Protein AF-A0A218UYL2-F1 (afdb_monomer)

Mean predicted aligned error: 10.49 Å

Sequence (338 aa):
MTAGESFPVLLGKFTVCLRCKGQTIYQQVLSMERPSSLQGWNWGYCGHYAFYHALYPRAWLVYELPGQQVVLTCRQVSPVIPHDYKDSSLPVAVFIWEVENGRDEDVEVSIMFSLQNGMGTKEDGSGGHWNEPFTFQKDGERVAGVLLHHCPAVNPFTLAISAREKAVSKLPIASPCCGSPKAVHTTCRLIFTISDAPKHYEEREKKIEAWQNPILENSQLPSWYKSALFNELYFMTDGGTIWVEVPPDCCAEDLQGPAGAGLSHLLPVLREYGRFAYLEGQEYRMYNTYDVHFYASFALIMLWPKLQISLQYDIEEIAEQFADSQWDMGHRPSLQAE

Secondary structure (DSSP, 8-state):
------------EEEEEEEETTEEEEEEES-S---SS-TTS-----GGGEEEEEETTEEEEEEEEGGGTEEEEEEEE----TT-HHHHT----EEEEEEEE-SSS--EEEEEEEEESS-SSGGGGG---EEEEEEEEETTEEEEEEEEEE--SSS-EEEEEEEEPPTT-----BPPPS--SS-PEEEEES-EESSS-TTTHHHHHHHHHHHHHHHHS-TTS-HHHHHHHHHGGGHHHHTT-EEEPPPTTS-HHHHS-TT--SGGGTHHHHHHH-EEE-BS-SSS--BS-HHHHHHHHHHHHHH-HHHHHHHHHHHHHHHHHHHHHS------------

Solvent-accessible surface area (backbone atoms only — not comparable to full-atom values): 19861 Å² total; per-residue (Å²): 137,78,80,73,84,73,72,88,45,71,70,63,46,45,31,44,37,35,25,45,95,89,39,80,78,47,66,39,32,76,34,62,65,68,69,94,61,71,78,90,54,50,57,50,36,64,60,93,42,49,47,79,48,74,49,46,59,35,36,37,42,38,40,57,35,78,96,70,37,34,39,39,38,40,39,37,41,41,53,64,39,72,77,37,71,70,58,41,67,50,92,38,48,37,43,47,76,48,77,46,74,73,51,99,61,78,69,51,77,46,47,32,46,34,43,56,48,59,85,66,51,83,68,39,59,75,39,74,53,50,75,46,79,49,74,50,75,63,94,92,43,40,35,41,34,37,37,33,39,37,50,58,99,67,86,60,48,71,50,46,48,27,15,60,59,48,102,89,57,84,79,69,77,50,75,71,77,90,84,64,74,52,72,58,63,40,45,44,48,47,48,43,30,34,55,100,47,86,83,49,52,68,59,47,47,51,52,42,48,63,70,46,42,74,62,71,71,35,81,88,57,55,70,70,56,56,44,48,68,34,41,64,53,49,47,76,62,69,28,68,50,47,76,44,79,50,63,90,78,60,45,71,71,80,72,35,49,102,73,75,62,93,51,76,81,50,48,63,53,29,58,74,68,13,48,48,42,34,33,70,39,90,88,49,84,40,67,59,44,58,83,62,41,64,74,55,40,60,59,33,55,74,33,34,44,68,49,39,51,28,38,51,48,58,52,50,49,51,50,50,56,52,57,72,65,68,67,81,74,63,87,76,77,82,81,80,75,133

Organism: NCBI:txid40157

pLDDT: mean 78.98, std 20.82, range [22.25, 98.0]

InterPro domains:
  IPR006775 Glycosyl-hydrolase family 116, catalytic region [PF04685] (274-319)
  IPR024462 Glycosyl-hydrolase family 116, N-terminal [PF12215] (9-167)
  IPR052566 Non-lysosomal glucosylceramidase [PTHR12654] (7-169)

Nearest PDB structures (foldseek):
  7w2t-assembly2_B  TM=8.019E-01  e=1.195E-18  Thermoanaerobacterium xylanolyticum LX-11
  8r06-assembly1_A  TM=7.898E-01  e=4.074E-18  Thermoanaerobacterium xylanolyticum LX-11
  5ost-assembly1_A  TM=8.011E-01  e=4.307E-18  Thermoanaerobacterium xylanolyticum LX-11
  7w2v-assembly1_A  TM=7.638E-01  e=4.074E-18  Thermoanaerobacterium xylanolyticum LX-11
  5npf-assembly1_A  TM=7.817E-01  e=2.168E-17  Thermoanaerobacterium xylanolyticum

Structure (mmCIF, N/CA/C/O backbone):
data_AF-A0A218UYL2-F1
#
_entry.id   AF-A0A218UYL2-F1
#
loop_
_atom_site.group_PDB
_atom_site.id
_atom_site.type_symbol
_atom_site.label_atom_id
_atom_site.label_alt_id
_atom_site.label_comp_id
_atom_site.label_asym_id
_atom_site.label_entity_id
_atom_site.label_seq_id
_atom_site.pdbx_PDB_ins_code
_atom_site.Cartn_x
_atom_site.Cartn_y
_atom_site.Cartn_z
_atom_site.occupancy
_atom_site.B_iso_or_equiv
_atom_site.auth_seq_id
_atom_site.auth_comp_id
_atom_site.auth_asym_id
_atom_site.auth_atom_id
_atom_site.pdbx_PDB_model_num
ATOM 1 N N . MET A 1 1 ? 11.344 -25.370 5.736 1.00 31.53 1 MET A N 1
ATOM 2 C CA . MET A 1 1 ? 10.979 -23.982 5.393 1.00 31.53 1 MET A CA 1
ATOM 3 C C . MET A 1 1 ? 11.019 -23.163 6.667 1.00 31.53 1 MET A C 1
ATOM 5 O O . MET A 1 1 ? 10.026 -23.053 7.370 1.00 31.53 1 MET A O 1
ATOM 9 N N . THR A 1 2 ? 12.205 -22.704 7.043 1.00 22.25 2 THR A N 1
ATOM 10 C CA . THR A 1 2 ? 12.370 -21.702 8.096 1.00 22.25 2 THR A CA 1
ATOM 11 C C . THR A 1 2 ? 12.057 -20.356 7.469 1.00 22.25 2 THR A C 1
ATOM 13 O O . THR A 1 2 ? 12.684 -20.002 6.475 1.00 22.25 2 THR A O 1
ATOM 16 N N . ALA A 1 3 ? 11.053 -19.669 8.012 1.00 26.69 3 ALA A N 1
ATOM 17 C CA . ALA A 1 3 ? 10.725 -18.295 7.673 1.00 26.69 3 ALA A CA 1
ATOM 18 C C . ALA A 1 3 ? 12.017 -17.466 7.634 1.00 26.69 3 ALA A C 1
ATOM 20 O O . ALA A 1 3 ? 12.722 -17.384 8.643 1.00 26.69 3 ALA A O 1
ATOM 21 N N . GLY A 1 4 ? 12.349 -16.919 6.461 1.00 30.27 4 GLY A N 1
ATOM 22 C CA . GLY A 1 4 ? 13.337 -15.851 6.360 1.00 30.27 4 GLY A CA 1
ATOM 23 C C . GLY A 1 4 ? 12.919 -14.752 7.326 1.00 30.27 4 GLY A C 1
ATOM 24 O O . GLY A 1 4 ? 11.726 -14.499 7.459 1.00 30.27 4 GLY A O 1
ATOM 25 N N . GLU A 1 5 ? 13.882 -14.212 8.068 1.00 34.31 5 GLU A N 1
ATOM 26 C CA . GLU A 1 5 ? 13.698 -13.317 9.210 1.00 34.31 5 GLU A CA 1
ATOM 27 C C . GLU A 1 5 ? 12.674 -12.202 8.937 1.00 34.31 5 GLU A C 1
ATOM 29 O O . GLU A 1 5 ? 13.009 -11.085 8.550 1.00 34.31 5 GLU A O 1
ATOM 34 N N . SER A 1 6 ? 11.397 -12.490 9.183 1.00 36.59 6 SER A N 1
ATOM 35 C CA . SER A 1 6 ? 10.361 -11.487 9.321 1.00 36.59 6 SER A CA 1
ATOM 36 C C . SER A 1 6 ? 10.598 -10.870 10.687 1.00 36.59 6 SER A C 1
ATOM 38 O O . SER A 1 6 ? 10.084 -11.365 11.692 1.00 36.59 6 SER A O 1
ATOM 40 N N . PHE A 1 7 ? 11.449 -9.848 10.765 1.00 36.03 7 PHE A N 1
ATOM 41 C CA . PHE A 1 7 ? 11.499 -9.038 11.971 1.00 36.03 7 PHE A CA 1
ATOM 42 C C . PHE A 1 7 ? 10.078 -8.500 12.185 1.00 36.03 7 PHE A C 1
ATOM 44 O O . PHE A 1 7 ? 9.589 -7.763 11.324 1.00 36.03 7 PHE A O 1
ATOM 51 N N . PRO A 1 8 ? 9.382 -8.847 13.287 1.00 38.06 8 PRO A N 1
ATOM 52 C CA . PRO A 1 8 ? 8.097 -8.254 13.609 1.00 38.06 8 PRO A CA 1
ATOM 53 C C . PRO A 1 8 ? 8.395 -6.865 14.169 1.00 38.06 8 PRO A C 1
ATOM 55 O O . PRO A 1 8 ? 8.246 -6.585 15.358 1.00 38.06 8 PRO A O 1
ATOM 58 N N . VAL A 1 9 ? 8.934 -5.995 13.323 1.00 43.25 9 VAL A N 1
ATOM 59 C CA . VAL A 1 9 ? 9.049 -4.587 13.642 1.00 43.25 9 VAL A CA 1
ATOM 60 C C . VAL A 1 9 ? 7.634 -4.043 13.621 1.00 43.25 9 VAL A C 1
ATOM 62 O O . VAL A 1 9 ? 6.846 -4.354 12.729 1.00 43.25 9 VAL A O 1
ATOM 65 N N . LEU A 1 10 ? 7.308 -3.235 14.625 1.00 50.12 10 LEU A N 1
ATOM 66 C CA . LEU A 1 10 ? 6.078 -2.460 14.761 1.00 50.12 10 LEU A CA 1
ATOM 67 C C . LEU A 1 10 ? 5.923 -1.416 13.636 1.00 50.12 10 LEU A C 1
ATOM 69 O O . LEU A 1 10 ? 5.779 -0.220 13.880 1.00 50.12 10 LEU A O 1
ATOM 73 N N . LEU A 1 11 ? 5.934 -1.861 12.384 1.00 60.25 11 LEU A N 1
ATOM 74 C CA . LEU A 1 11 ? 5.536 -1.078 11.233 1.00 60.25 11 LEU A CA 1
ATOM 75 C C . LEU A 1 11 ? 4.023 -0.866 11.357 1.00 60.25 11 LEU A C 1
ATOM 77 O O . LEU A 1 11 ? 3.279 -1.832 11.543 1.00 60.25 11 LEU A O 1
ATOM 81 N N . GLY A 1 12 ? 3.622 0.408 11.379 1.00 74.25 12 GLY A N 1
ATOM 82 C CA . GLY A 1 12 ? 2.261 0.959 11.364 1.00 74.25 12 GLY A CA 1
ATOM 83 C C . GLY A 1 12 ? 1.148 0.143 12.034 1.00 74.25 12 GLY A C 1
ATOM 84 O O . GLY A 1 12 ? 0.740 -0.896 11.523 1.00 74.25 12 GLY A O 1
ATOM 85 N N . LYS A 1 13 ? 0.553 0.640 13.122 1.00 87.62 13 LYS A N 1
ATOM 86 C CA . LYS A 1 13 ? -0.628 0.014 13.746 1.00 87.62 13 LYS A CA 1
ATOM 87 C C . LYS A 1 13 ? -1.790 0.987 13.855 1.00 87.62 13 LYS A C 1
ATOM 89 O O . LYS A 1 13 ? -1.607 2.146 14.223 1.00 87.62 13 LYS A O 1
ATOM 94 N N . PHE A 1 14 ? -2.990 0.484 13.579 1.00 92.44 14 PHE A N 1
ATOM 95 C CA . PHE A 1 14 ? -4.234 1.205 13.810 1.00 92.44 14 PHE A CA 1
ATOM 96 C C . PHE A 1 14 ? -4.833 0.837 15.164 1.00 92.44 14 PHE A C 1
ATOM 98 O O . PHE A 1 14 ? -4.833 -0.324 15.562 1.00 92.44 14 PHE A O 1
ATOM 105 N N . THR A 1 15 ? -5.358 1.826 15.876 1.00 93.56 15 THR A N 1
ATOM 106 C CA . THR A 1 15 ? -6.086 1.655 17.137 1.00 93.56 15 THR A CA 1
ATOM 107 C C . THR A 1 15 ? -7.412 2.387 17.035 1.00 93.56 15 THR A C 1
ATOM 109 O O . THR A 1 15 ? -7.444 3.555 16.648 1.00 93.56 15 THR A O 1
ATOM 112 N N . VAL A 1 16 ? -8.502 1.719 17.403 1.00 94.12 16 VAL A N 1
ATOM 113 C CA . VAL A 1 16 ? -9.831 2.328 17.477 1.00 94.12 16 VAL A CA 1
ATOM 114 C C . VAL A 1 16 ? -10.196 2.636 18.925 1.00 94.12 16 VAL A C 1
ATOM 116 O O . VAL A 1 16 ? -9.844 1.893 19.842 1.00 94.12 16 VAL A O 1
ATOM 119 N N . CYS A 1 17 ? -10.909 3.737 19.134 1.00 94.06 17 CYS A N 1
ATOM 120 C CA . CYS A 1 17 ? -11.565 4.088 20.384 1.00 94.06 17 CYS A CA 1
ATOM 121 C C . CYS A 1 17 ? -13.001 4.517 20.078 1.00 94.06 17 CYS A C 1
ATOM 123 O O . CYS A 1 17 ? -13.219 5.396 19.243 1.00 94.06 17 CYS A O 1
ATOM 125 N N . LEU A 1 18 ? -13.961 3.882 20.746 1.00 89.38 18 LEU A N 1
ATOM 126 C CA . LEU A 1 18 ? -15.385 4.169 20.642 1.00 89.38 18 LEU A CA 1
ATOM 127 C C . LEU A 1 18 ? -15.855 4.828 21.932 1.00 89.38 18 LEU A C 1
ATOM 129 O O . LEU A 1 18 ? -15.552 4.360 23.037 1.00 89.38 18 LEU A O 1
ATOM 133 N N . ARG A 1 19 ? -16.619 5.907 21.791 1.00 88.31 19 ARG A N 1
ATOM 134 C CA . ARG A 1 19 ? -17.163 6.675 22.905 1.00 88.31 19 ARG A CA 1
ATOM 135 C C . ARG A 1 19 ? -18.661 6.885 22.721 1.00 88.31 19 ARG A C 1
ATOM 137 O O . ARG A 1 19 ? -19.112 7.241 21.642 1.00 88.31 19 ARG A O 1
ATOM 144 N N . CYS A 1 20 ? -19.427 6.720 23.792 1.00 85.31 20 CYS A N 1
ATOM 145 C CA . CYS A 1 20 ? -20.850 7.059 23.836 1.00 85.31 20 CYS A CA 1
ATOM 146 C C . CYS A 1 20 ? -21.064 8.070 24.957 1.00 85.31 20 CYS A C 1
ATOM 148 O O . CYS A 1 20 ? -20.572 7.871 26.068 1.00 85.31 20 CYS A O 1
ATOM 150 N N . LYS A 1 21 ? -21.775 9.170 24.674 1.00 86.50 21 LYS A N 1
ATOM 151 C CA . LYS A 1 21 ? -22.084 10.225 25.664 1.00 86.50 21 LYS A CA 1
ATOM 152 C C . LYS A 1 21 ? -20.833 10.712 26.428 1.00 86.50 21 LYS A C 1
ATOM 154 O O . LYS A 1 21 ? -20.869 10.954 27.630 1.00 86.50 21 LYS A O 1
ATOM 159 N N . GLY A 1 22 ? -19.698 10.817 25.728 1.00 82.88 22 GLY A N 1
ATOM 160 C CA . GLY A 1 22 ? -18.420 11.270 26.290 1.00 82.88 22 GLY A CA 1
ATOM 161 C C . GLY A 1 22 ? -17.648 10.236 27.124 1.00 82.88 22 GLY A C 1
ATOM 162 O O . GLY A 1 22 ? -16.583 10.566 27.652 1.00 82.88 22 GLY A O 1
ATOM 163 N N . GLN A 1 23 ? -18.124 8.994 27.228 1.00 90.94 23 GLN A N 1
ATOM 164 C CA . GLN A 1 23 ? -17.436 7.906 27.925 1.00 90.94 23 GLN A CA 1
ATOM 165 C C . GLN A 1 23 ? -16.869 6.898 26.931 1.00 90.94 23 GLN A C 1
ATOM 167 O O . GLN A 1 23 ? -17.553 6.497 25.994 1.00 90.94 23 GLN A O 1
ATOM 172 N N . THR A 1 24 ? -15.621 6.480 27.139 1.00 93.19 24 THR A N 1
ATOM 173 C CA . THR A 1 24 ? -15.003 5.415 26.340 1.00 93.19 24 THR A CA 1
ATOM 174 C C . THR A 1 24 ? -15.651 4.083 26.685 1.00 93.19 24 THR A C 1
ATOM 176 O O . THR A 1 24 ? -15.594 3.650 27.832 1.00 93.19 24 THR A O 1
ATOM 179 N N . ILE A 1 25 ? -16.245 3.441 25.684 1.00 93.38 25 ILE A N 1
ATOM 180 C CA . ILE A 1 25 ? -16.915 2.142 25.823 1.00 93.38 25 ILE A CA 1
ATOM 181 C C . ILE A 1 25 ? -16.079 0.992 25.258 1.00 93.38 25 ILE A C 1
ATOM 183 O O . ILE A 1 25 ? -16.298 -0.160 25.616 1.00 93.38 25 ILE A O 1
ATOM 187 N N . TYR A 1 26 ? -15.132 1.294 24.367 1.00 94.94 26 TYR A N 1
ATOM 188 C CA . TYR A 1 26 ? -14.266 0.302 23.743 1.00 94.94 26 TYR A CA 1
ATOM 189 C C . TYR A 1 26 ? -12.986 0.958 23.226 1.00 94.94 26 TYR A C 1
ATOM 191 O O . TYR A 1 26 ? -13.024 2.060 22.682 1.00 94.94 26 TYR A O 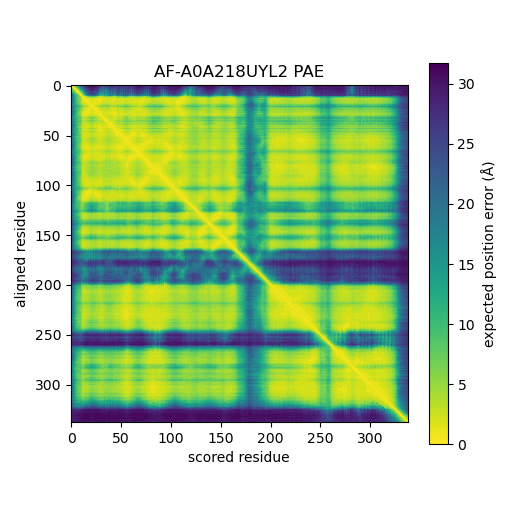1
ATOM 199 N N . GLN A 1 27 ? -11.852 0.280 23.377 1.00 95.12 27 GLN A N 1
ATOM 200 C CA . GLN A 1 27 ? -10.576 0.689 22.799 1.00 95.12 27 GLN A CA 1
ATOM 201 C C . GLN A 1 27 ? -9.770 -0.555 22.456 1.00 95.12 27 GLN A C 1
ATOM 203 O O . GLN A 1 27 ? -9.629 -1.435 23.300 1.00 95.12 27 GLN A O 1
ATOM 208 N N . GLN A 1 28 ? -9.215 -0.621 21.250 1.00 95.38 28 GLN A N 1
ATOM 209 C CA . GLN A 1 28 ? -8.537 -1.821 20.774 1.00 95.38 28 GLN A CA 1
ATOM 210 C C . GLN A 1 28 ? -7.504 -1.485 19.709 1.00 95.38 28 GLN A C 1
ATOM 212 O O . GLN A 1 28 ? -7.780 -0.717 18.784 1.00 95.38 28 GLN A O 1
ATOM 217 N N . VAL A 1 29 ? -6.325 -2.092 19.816 1.00 95.12 29 VAL A N 1
ATOM 218 C CA . VAL A 1 29 ? -5.369 -2.124 18.712 1.00 95.12 29 VAL A CA 1
ATOM 219 C C . VAL A 1 29 ? -5.852 -3.161 17.710 1.00 95.12 29 VAL A C 1
ATOM 221 O O . VAL A 1 29 ? -6.080 -4.317 18.074 1.00 95.12 29 VAL A O 1
ATOM 224 N N . LEU A 1 30 ? -6.008 -2.746 16.455 1.00 94.50 30 LEU A N 1
ATOM 225 C CA . LEU A 1 30 ? -6.469 -3.572 15.340 1.00 94.50 30 LEU A CA 1
ATOM 226 C C . LEU A 1 30 ? -5.315 -4.458 14.846 1.00 94.50 30 LEU A C 1
ATOM 228 O O . LEU A 1 30 ? -4.774 -4.282 13.760 1.00 94.50 30 LEU A O 1
ATOM 232 N N . SER A 1 31 ? -4.874 -5.355 15.725 1.00 91.69 31 SER A N 1
ATOM 233 C CA . SER A 1 31 ? -3.768 -6.287 15.524 1.00 91.69 31 SER A CA 1
ATOM 234 C C . SER A 1 31 ? -4.073 -7.585 16.255 1.00 91.69 31 SER A C 1
ATOM 236 O O . SER A 1 31 ? -4.390 -7.567 17.448 1.00 91.69 31 SER A O 1
ATOM 238 N N . MET A 1 32 ? -3.936 -8.705 15.548 1.00 89.88 32 MET A N 1
ATOM 239 C CA . MET A 1 32 ? -4.048 -10.044 16.136 1.00 89.88 32 MET A CA 1
ATOM 240 C C . MET A 1 32 ? -2.842 -10.369 17.024 1.00 89.88 32 MET A C 1
ATOM 242 O O . MET A 1 32 ? -2.958 -11.094 18.008 1.00 89.88 32 MET A O 1
ATOM 246 N N . GLU A 1 33 ? -1.683 -9.801 16.697 1.00 86.75 33 GLU A N 1
ATOM 247 C CA . GLU A 1 33 ? -0.441 -10.036 17.420 1.00 86.75 33 GLU A CA 1
ATOM 248 C C . GLU A 1 33 ? -0.345 -9.182 18.683 1.00 86.75 33 GLU A C 1
ATOM 250 O O . GLU A 1 33 ? -0.777 -8.022 18.715 1.00 86.75 33 GLU A O 1
ATOM 255 N N . ARG A 1 34 ? 0.286 -9.761 19.711 1.00 88.44 34 ARG A N 1
ATOM 256 C CA . ARG A 1 34 ? 0.664 -9.078 20.945 1.00 88.44 34 ARG A CA 1
ATOM 257 C C . ARG A 1 34 ? 2.193 -9.032 21.059 1.00 88.44 34 ARG A C 1
ATOM 259 O O . ARG A 1 34 ? 2.795 -10.046 21.415 1.00 88.44 34 ARG A O 1
ATOM 266 N N . PRO A 1 35 ? 2.825 -7.880 20.789 1.00 85.31 35 PRO A N 1
ATOM 267 C CA . PRO A 1 35 ? 4.268 -7.734 20.921 1.00 85.31 35 PRO A CA 1
ATOM 268 C C . PRO A 1 35 ? 4.706 -7.760 22.393 1.00 85.31 35 PRO A C 1
ATOM 270 O O . PRO A 1 35 ? 3.892 -7.631 23.311 1.00 85.31 35 PRO A O 1
ATOM 273 N N . SER A 1 36 ? 6.014 -7.911 22.623 1.00 84.06 36 SER A N 1
ATOM 274 C CA . SER A 1 36 ? 6.638 -7.842 23.955 1.00 84.06 36 SER A CA 1
ATOM 275 C C . SER A 1 36 ? 6.810 -6.403 24.466 1.00 84.06 36 SER A C 1
ATOM 277 O O . SER A 1 36 ? 6.864 -6.176 25.675 1.00 84.06 36 SER A O 1
ATOM 279 N N . SER A 1 37 ? 6.811 -5.412 23.576 1.00 82.06 37 SER A N 1
ATOM 280 C CA . SER A 1 37 ? 6.777 -3.981 23.898 1.00 82.06 37 SER A CA 1
ATOM 281 C C . SER A 1 37 ? 5.336 -3.442 23.954 1.00 82.06 37 SER A C 1
ATOM 283 O O . SER A 1 37 ? 4.386 -4.140 23.613 1.00 82.06 37 SER A O 1
ATOM 285 N N . LEU A 1 38 ? 5.155 -2.200 24.430 1.00 85.56 38 LEU A N 1
ATOM 286 C CA . LEU A 1 38 ? 3.847 -1.520 24.498 1.00 85.56 38 LEU A CA 1
ATOM 287 C C . LEU A 1 38 ? 2.758 -2.303 25.269 1.00 85.56 38 LEU A C 1
ATOM 289 O O . LEU A 1 38 ? 1.590 -2.300 24.888 1.00 85.56 38 LEU A O 1
ATOM 293 N N . GLN A 1 39 ? 3.112 -2.940 26.393 1.00 88.81 39 GLN A N 1
ATOM 294 C CA . GLN A 1 39 ? 2.180 -3.765 27.191 1.00 88.81 39 GLN A CA 1
ATOM 295 C C . GLN A 1 39 ? 0.963 -3.012 27.754 1.00 88.81 39 GLN A C 1
ATOM 297 O O . GLN A 1 39 ? -0.006 -3.647 28.155 1.00 88.81 39 GLN A O 1
ATOM 302 N N . GLY A 1 40 ? 1.004 -1.676 27.797 1.00 90.12 40 GLY A N 1
ATOM 303 C CA . GLY A 1 40 ? -0.134 -0.850 28.215 1.00 90.12 40 GLY A CA 1
ATOM 304 C C . GLY A 1 40 ? -1.219 -0.685 27.147 1.00 90.12 40 GLY A C 1
ATOM 305 O O . GLY A 1 40 ? -2.256 -0.092 27.428 1.00 90.12 40 GLY A O 1
ATOM 306 N N . TRP A 1 41 ? -0.984 -1.153 25.920 1.00 92.31 41 TRP A N 1
ATOM 307 C CA . TRP A 1 41 ? -1.960 -1.081 24.836 1.00 92.31 41 TRP A CA 1
ATOM 308 C C . TRP A 1 41 ? -2.847 -2.328 24.846 1.00 92.31 41 TRP A C 1
ATOM 310 O O . TRP A 1 41 ? -2.409 -3.419 25.217 1.00 92.31 41 TRP A O 1
ATOM 320 N N . ASN A 1 42 ? -4.102 -2.171 24.422 1.00 94.38 42 ASN A N 1
ATOM 321 C CA . ASN A 1 42 ? -5.036 -3.288 24.343 1.00 94.38 42 ASN A CA 1
ATOM 322 C C . ASN A 1 42 ? -4.839 -4.072 23.032 1.00 94.38 42 ASN A C 1
ATOM 324 O O . ASN A 1 42 ? -5.399 -3.705 22.000 1.00 94.38 42 ASN A O 1
ATOM 328 N N . TRP A 1 43 ? -3.988 -5.099 23.073 1.00 93.81 43 TRP A N 1
ATOM 329 C CA . TRP A 1 43 ? -3.636 -5.979 21.947 1.00 93.81 43 TRP A CA 1
ATOM 330 C C . TRP A 1 43 ? -4.580 -7.181 21.803 1.00 93.81 43 TRP A C 1
ATOM 332 O O . TRP A 1 43 ? -5.475 -7.377 22.620 1.00 93.81 43 TRP A O 1
ATOM 342 N N . GLY A 1 44 ? -4.341 -8.027 20.795 1.00 90.31 44 GLY A N 1
ATOM 343 C CA . GLY A 1 44 ? -4.995 -9.332 20.674 1.00 90.31 44 GLY A CA 1
ATOM 344 C C . GLY A 1 44 ? -6.407 -9.252 20.107 1.00 90.31 44 GLY A C 1
ATOM 345 O O . GLY A 1 44 ? -7.317 -9.903 20.621 1.00 90.31 44 GLY A O 1
ATOM 346 N N . TYR A 1 45 ? -6.598 -8.448 19.059 1.00 95.06 45 TYR A N 1
ATOM 347 C CA . TYR A 1 45 ? -7.857 -8.432 18.324 1.00 95.06 45 TYR A CA 1
ATOM 348 C C . TYR A 1 45 ? -8.181 -9.841 17.812 1.00 95.06 45 TYR A C 1
ATOM 350 O O . TYR A 1 45 ? -7.317 -10.532 17.267 1.00 95.06 45 TYR A O 1
ATOM 358 N N . CYS A 1 46 ? -9.425 -10.282 17.992 1.00 94.69 46 CYS A N 1
ATOM 359 C CA . CYS A 1 46 ? -9.831 -11.625 17.605 1.00 94.69 46 CYS A CA 1
ATOM 360 C C . CYS A 1 46 ? -9.902 -11.739 16.076 1.00 94.69 46 CYS A C 1
ATOM 362 O O . CYS A 1 46 ? -10.808 -11.194 15.449 1.00 94.69 46 CYS A O 1
ATOM 364 N N . GLY A 1 47 ? -8.970 -12.492 15.485 1.00 94.00 47 GLY A N 1
ATOM 365 C CA . GLY A 1 47 ? -8.874 -12.676 14.033 1.00 94.00 47 GLY A CA 1
ATOM 366 C C . GLY A 1 47 ? -10.109 -13.296 13.372 1.00 94.00 47 GLY A C 1
ATOM 367 O O . GLY A 1 47 ? -10.286 -13.136 12.174 1.00 94.00 47 GLY A O 1
ATOM 368 N N . HIS A 1 48 ? -10.998 -13.941 14.137 1.00 96.19 48 HIS A N 1
ATOM 369 C CA . HIS A 1 48 ? -12.283 -14.436 13.627 1.00 96.19 48 HIS A CA 1
ATOM 370 C C . HIS A 1 48 ? -13.185 -13.316 13.079 1.00 96.19 48 HIS A C 1
ATOM 372 O O . HIS A 1 48 ? -14.014 -13.578 12.218 1.00 96.19 48 HIS A O 1
ATOM 378 N N . TYR A 1 49 ? -13.006 -12.085 13.567 1.00 97.19 49 TYR A N 1
ATOM 379 C CA . TYR A 1 49 ? -13.771 -10.901 13.166 1.00 97.19 49 TYR A CA 1
ATOM 380 C C . TYR A 1 49 ? -12.953 -9.929 12.296 1.00 97.19 49 TYR A C 1
ATOM 382 O O . TYR A 1 49 ? -13.369 -8.791 12.086 1.00 97.19 49 TYR A O 1
ATOM 390 N N . ALA A 1 50 ? -11.773 -10.349 11.820 1.00 96.31 50 ALA A N 1
ATOM 391 C CA . ALA A 1 50 ? -10.943 -9.587 10.890 1.00 96.31 50 ALA A CA 1
ATOM 392 C C . ALA A 1 50 ? -10.938 -10.266 9.518 1.00 96.31 50 ALA A C 1
ATOM 394 O O . ALA A 1 50 ? -10.498 -11.408 9.389 1.00 96.31 50 ALA A O 1
ATOM 395 N N . PHE A 1 51 ? -11.339 -9.536 8.482 1.00 97.06 51 PHE A N 1
ATOM 396 C CA . PHE A 1 51 ? -11.368 -10.038 7.112 1.00 97.06 51 PHE A CA 1
ATOM 397 C C . PHE A 1 51 ? -10.456 -9.201 6.225 1.00 97.06 51 PHE A C 1
ATOM 399 O O . PHE A 1 51 ? -10.609 -7.983 6.132 1.00 97.06 51 PHE A O 1
ATOM 406 N N . TYR A 1 52 ? -9.508 -9.861 5.564 1.00 96.00 52 TYR A N 1
ATOM 407 C CA . TYR A 1 52 ? -8.618 -9.241 4.591 1.00 96.00 52 TYR A CA 1
ATOM 408 C C . TYR A 1 52 ? -9.038 -9.622 3.173 1.00 96.00 52 TYR A C 1
ATOM 410 O O . TYR A 1 52 ? -9.224 -10.801 2.874 1.00 96.00 52 TYR A O 1
ATOM 418 N N . HIS A 1 53 ? -9.139 -8.627 2.297 1.00 96.06 53 HIS A N 1
ATOM 419 C CA . HIS A 1 53 ? -9.415 -8.809 0.876 1.00 96.06 53 HIS A CA 1
ATOM 420 C C . HIS A 1 53 ? -8.367 -8.051 0.062 1.00 96.06 53 HIS A C 1
ATOM 422 O O . HIS A 1 53 ? -8.013 -6.927 0.414 1.00 96.06 53 HIS A O 1
ATOM 428 N N . ALA A 1 54 ? -7.895 -8.631 -1.040 1.00 96.12 54 ALA A N 1
ATOM 429 C CA . ALA A 1 54 ? -6.898 -8.004 -1.901 1.00 96.12 54 ALA A CA 1
ATOM 430 C C . ALA A 1 54 ? -7.265 -8.136 -3.376 1.00 96.12 54 ALA A C 1
ATOM 432 O O . ALA A 1 54 ? -7.627 -9.214 -3.853 1.00 96.12 54 ALA A O 1
ATOM 433 N N . LEU A 1 55 ? -7.130 -7.016 -4.077 1.00 96.81 55 LEU A N 1
ATOM 434 C CA . LEU A 1 55 ? -7.170 -6.923 -5.523 1.00 96.81 55 LEU A CA 1
ATOM 435 C C . LEU A 1 55 ? -6.210 -5.802 -5.929 1.00 96.81 55 LEU A C 1
ATOM 437 O O . LEU A 1 55 ? -6.610 -4.641 -6.069 1.00 96.81 55 LEU A O 1
ATOM 441 N N . TYR A 1 56 ? -4.927 -6.148 -6.021 1.00 96.81 56 TYR A N 1
ATOM 442 C CA . TYR A 1 56 ? -3.829 -5.203 -6.212 1.00 96.81 56 TYR A CA 1
ATOM 443 C C . TYR A 1 56 ? -4.133 -4.185 -7.330 1.00 96.81 56 TYR A C 1
ATOM 445 O O . TYR A 1 56 ? -4.636 -4.578 -8.388 1.00 96.81 56 TYR A O 1
ATOM 453 N N . PRO A 1 57 ? -3.863 -2.880 -7.117 1.00 95.88 57 PRO A N 1
ATOM 454 C CA . PRO A 1 57 ? -3.111 -2.273 -6.005 1.00 95.88 57 PRO A CA 1
ATOM 455 C C . PRO A 1 57 ? -3.975 -1.846 -4.808 1.00 95.88 57 PRO A C 1
ATOM 457 O O . PRO A 1 57 ? -3.589 -0.965 -4.034 1.00 95.88 57 PRO A O 1
ATOM 460 N N . ARG A 1 58 ? -5.169 -2.433 -4.668 1.00 95.12 58 ARG A N 1
ATOM 461 C CA . ARG A 1 58 ? -6.101 -2.151 -3.576 1.00 95.12 58 ARG A CA 1
ATOM 462 C C . ARG A 1 58 ? -6.189 -3.332 -2.617 1.00 95.12 58 ARG A C 1
ATOM 464 O O . ARG A 1 58 ? -6.182 -4.493 -3.027 1.00 95.12 58 ARG A O 1
ATOM 471 N N . ALA A 1 59 ? -6.333 -3.028 -1.337 1.00 96.00 59 ALA A N 1
ATOM 472 C CA . ALA A 1 59 ? -6.633 -4.013 -0.310 1.00 96.00 59 ALA A CA 1
ATOM 473 C C . ALA A 1 59 ? -7.636 -3.454 0.701 1.00 96.00 59 ALA A C 1
ATOM 475 O O . ALA A 1 59 ? -7.752 -2.243 0.881 1.00 96.00 59 ALA A O 1
ATOM 476 N N . TRP A 1 60 ? -8.352 -4.343 1.377 1.00 95.94 60 TRP A N 1
ATOM 477 C CA . TRP A 1 60 ? -9.351 -4.013 2.381 1.00 95.94 60 TRP A CA 1
ATOM 478 C C . TRP A 1 60 ? -9.113 -4.835 3.638 1.00 95.94 60 TRP A C 1
ATOM 480 O O . TRP A 1 60 ? -8.866 -6.037 3.567 1.00 95.94 60 TRP A O 1
ATOM 490 N N . LEU A 1 61 ? -9.242 -4.187 4.789 1.00 96.25 61 LEU A N 1
ATOM 491 C CA . LEU A 1 61 ? -9.365 -4.826 6.093 1.00 96.25 61 LEU A CA 1
ATOM 492 C C . LEU A 1 61 ? -10.710 -4.439 6.691 1.00 96.25 61 LEU A C 1
ATOM 494 O O . LEU A 1 61 ? -10.961 -3.257 6.915 1.00 96.25 61 LEU A O 1
ATOM 498 N N . VAL A 1 62 ? -11.551 -5.430 6.956 1.00 97.19 62 VAL A N 1
ATOM 499 C CA . VAL A 1 62 ? -12.832 -5.260 7.641 1.00 97.19 62 VAL A CA 1
ATOM 500 C C . VAL A 1 62 ? -12.685 -5.800 9.056 1.00 97.19 62 VAL A C 1
ATOM 502 O O . VAL A 1 62 ? -12.276 -6.945 9.241 1.00 97.19 62 VAL A O 1
ATOM 505 N N . TYR A 1 63 ? -12.996 -4.967 10.044 1.00 97.44 63 TYR A N 1
ATOM 506 C CA . TYR A 1 63 ? -13.012 -5.319 11.459 1.00 97.44 63 TYR A CA 1
ATOM 507 C C . TYR A 1 63 ? -14.437 -5.211 11.978 1.00 97.44 63 TYR A C 1
ATOM 509 O O . TYR A 1 63 ? -14.998 -4.115 12.065 1.00 97.44 63 TYR A O 1
ATOM 517 N N . GLU A 1 64 ? -15.010 -6.341 12.363 1.00 97.06 64 GLU A N 1
ATOM 518 C CA . GLU A 1 64 ? -16.314 -6.366 13.009 1.00 97.06 64 GLU A CA 1
ATOM 519 C C . GLU A 1 64 ? -16.148 -6.225 14.524 1.00 97.06 64 GLU A C 1
ATOM 521 O O . GLU A 1 64 ? -15.317 -6.882 15.158 1.00 97.06 64 GLU A O 1
ATOM 526 N N . LEU A 1 65 ? -16.960 -5.371 15.143 1.00 95.25 65 LEU A N 1
ATOM 527 C CA . LEU A 1 65 ? -17.044 -5.223 16.594 1.00 95.25 65 LEU A CA 1
ATOM 528 C C . LEU A 1 65 ? -18.453 -5.626 17.049 1.00 95.25 65 LEU A C 1
ATOM 530 O O . LEU A 1 65 ? -19.258 -4.746 17.369 1.00 95.25 65 LEU A O 1
ATOM 534 N N . PRO A 1 66 ? -18.792 -6.933 17.095 1.00 93.12 66 PRO A N 1
ATOM 535 C CA . PRO A 1 66 ? -20.168 -7.375 17.332 1.00 93.12 66 PRO A CA 1
ATOM 536 C C . PRO A 1 66 ? -20.742 -6.853 18.651 1.00 93.12 66 PRO A C 1
ATOM 538 O O . PRO A 1 66 ? -21.877 -6.390 18.700 1.00 93.12 66 PRO A O 1
ATOM 541 N N . GLY A 1 67 ? -19.929 -6.841 19.716 1.00 92.56 67 GLY A N 1
ATOM 542 C CA . GLY A 1 67 ? -20.334 -6.325 21.028 1.00 92.56 67 GLY A CA 1
ATOM 543 C C . GLY A 1 67 ? -20.612 -4.819 21.052 1.00 92.56 67 GLY A C 1
ATOM 544 O O . GLY A 1 67 ? -21.262 -4.328 21.972 1.00 92.56 67 GLY A O 1
ATOM 545 N N . GLN A 1 68 ? -20.131 -4.079 20.052 1.00 91.56 68 GLN A N 1
ATOM 546 C CA . GLN A 1 68 ? -20.351 -2.645 19.899 1.00 91.56 68 GLN A CA 1
ATOM 547 C C . GLN A 1 68 ? -21.279 -2.313 18.726 1.00 91.56 68 GLN A C 1
ATOM 549 O O . GLN A 1 68 ? -21.629 -1.146 18.590 1.00 91.56 68 GLN A O 1
ATOM 554 N N . GLN A 1 69 ? -21.705 -3.303 17.929 1.00 90.94 69 GLN A N 1
ATOM 555 C CA . GLN A 1 69 ? -22.484 -3.121 16.696 1.00 90.94 69 GLN A CA 1
ATOM 556 C C . GLN A 1 69 ? -21.860 -2.069 15.765 1.00 90.94 69 GLN A C 1
ATOM 558 O O . GLN A 1 69 ? -22.545 -1.202 15.230 1.00 90.94 69 GLN A O 1
ATOM 563 N N . VAL A 1 70 ? -20.535 -2.124 15.618 1.00 89.44 70 VAL A N 1
ATOM 564 C CA . VAL A 1 70 ? -19.768 -1.241 14.734 1.00 89.44 70 VAL A CA 1
ATOM 565 C C . VAL A 1 70 ? -18.956 -2.094 13.771 1.00 89.44 70 VAL A C 1
ATOM 567 O O . VAL A 1 70 ? -18.326 -3.064 14.193 1.00 89.44 70 VAL A O 1
ATOM 570 N N . VAL A 1 71 ? -18.935 -1.711 12.498 1.00 92.81 71 VAL A N 1
ATOM 571 C CA . VAL A 1 71 ? -18.042 -2.291 11.486 1.00 92.81 71 VAL A CA 1
ATOM 572 C C . VAL A 1 71 ? -17.080 -1.209 11.015 1.00 92.81 71 VAL A C 1
ATOM 574 O O . VAL A 1 71 ? -17.484 -0.075 10.753 1.00 92.81 71 VAL A O 1
ATOM 577 N N . LEU A 1 72 ? -15.790 -1.539 10.961 1.00 94.00 72 LEU A N 1
ATOM 578 C CA . LEU A 1 72 ? -14.740 -0.652 10.470 1.00 94.00 72 LEU A CA 1
ATOM 579 C C . LEU A 1 72 ? -14.144 -1.249 9.200 1.00 94.00 72 LEU A C 1
ATOM 581 O O . LEU A 1 72 ? -13.567 -2.334 9.249 1.00 94.00 72 LEU A O 1
ATOM 585 N N . THR A 1 73 ? -14.199 -0.511 8.100 1.00 93.06 73 THR A N 1
ATOM 586 C CA . THR A 1 73 ? -13.587 -0.915 6.833 1.00 93.06 73 THR A CA 1
ATOM 587 C C . THR A 1 73 ? -12.434 0.025 6.516 1.00 93.06 73 THR A C 1
ATOM 589 O O . THR A 1 73 ? -12.618 1.229 6.353 1.00 93.06 73 THR A O 1
ATOM 592 N N . CYS A 1 74 ? -11.221 -0.520 6.443 1.00 94.31 74 CYS A N 1
ATOM 593 C CA . CYS A 1 74 ? -10.029 0.185 5.994 1.00 94.31 74 CYS A CA 1
ATOM 594 C C . CYS A 1 74 ? -9.676 -0.252 4.581 1.00 94.31 74 CYS A C 1
ATOM 596 O O . CYS A 1 74 ? -9.235 -1.382 4.372 1.00 94.31 74 CYS A O 1
ATOM 598 N N . ARG A 1 75 ? -9.819 0.656 3.624 1.00 89.69 75 ARG A N 1
ATOM 599 C CA . ARG A 1 75 ? -9.358 0.474 2.253 1.00 89.69 75 ARG A CA 1
ATOM 600 C C . ARG A 1 75 ? -7.983 1.115 2.087 1.00 89.69 75 ARG A C 1
ATOM 602 O O . ARG A 1 75 ? -7.786 2.279 2.429 1.00 89.69 75 ARG A O 1
ATOM 609 N N . GLN A 1 76 ? -7.040 0.342 1.573 1.00 90.25 76 GLN A N 1
ATOM 610 C CA . GLN A 1 76 ? -5.642 0.706 1.372 1.00 90.25 76 GLN A CA 1
ATOM 611 C C . GLN A 1 76 ? -5.367 0.760 -0.122 1.00 90.25 76 GLN A C 1
ATOM 613 O O . GLN A 1 76 ? -5.728 -0.171 -0.846 1.00 90.25 76 GLN A O 1
ATOM 618 N N . VAL A 1 77 ? -4.761 1.849 -0.585 1.00 90.06 77 VAL A N 1
ATOM 619 C CA . VAL A 1 77 ? -4.501 2.066 -2.010 1.00 90.06 77 VAL A CA 1
ATOM 620 C C . VAL A 1 77 ? -3.124 2.684 -2.206 1.00 90.06 77 VAL A C 1
ATOM 622 O O . VAL A 1 77 ? -2.801 3.691 -1.570 1.00 90.06 77 VAL A O 1
ATOM 625 N N . SER A 1 78 ? -2.363 2.121 -3.141 1.00 89.75 78 SER A N 1
ATOM 626 C CA . SER A 1 78 ? -1.183 2.754 -3.733 1.00 89.75 78 SER A CA 1
ATOM 627 C C . SER A 1 78 ? -1.446 3.064 -5.212 1.00 89.75 78 SER A C 1
ATOM 629 O O . SER A 1 78 ? -2.188 2.330 -5.869 1.00 89.75 78 SER A O 1
ATOM 631 N N . PRO A 1 79 ? -0.895 4.164 -5.751 1.00 91.12 79 PRO A N 1
ATOM 632 C CA . PRO A 1 79 ? -1.260 4.689 -7.067 1.00 91.12 79 PRO A CA 1
ATOM 633 C C . PRO A 1 79 ? -0.587 3.953 -8.237 1.00 91.12 79 PRO A C 1
ATOM 635 O O . PRO A 1 79 ? 0.002 4.584 -9.101 1.00 91.12 79 PRO A O 1
ATOM 638 N N . VAL A 1 80 ? -0.689 2.626 -8.295 1.00 94.25 80 VAL A N 1
ATOM 639 C CA . VAL A 1 80 ? -0.101 1.818 -9.376 1.00 94.25 80 VAL A CA 1
ATOM 640 C C . VAL A 1 80 ? -1.051 1.810 -10.571 1.00 94.25 80 VAL A C 1
ATOM 642 O O . VAL A 1 80 ? -2.105 1.169 -10.551 1.00 94.25 80 VAL A O 1
ATOM 645 N N . ILE A 1 81 ? -0.708 2.593 -11.592 1.00 96.19 81 ILE A N 1
ATOM 646 C CA . ILE A 1 81 ? -1.595 2.931 -12.704 1.00 96.19 81 ILE A CA 1
ATOM 647 C C . ILE A 1 81 ? -0.858 2.671 -14.030 1.00 96.19 81 ILE A C 1
ATOM 649 O O . ILE A 1 81 ? 0.153 3.323 -14.314 1.00 96.19 81 ILE A O 1
ATOM 653 N N . PRO A 1 82 ? -1.357 1.750 -14.875 1.00 96.88 82 PRO A N 1
ATOM 654 C CA . PRO A 1 82 ? -0.786 1.498 -16.194 1.00 96.88 82 PRO A CA 1
ATOM 655 C C . PRO A 1 82 ? -0.649 2.780 -17.022 1.00 96.88 82 PRO A C 1
ATOM 657 O O . PRO A 1 82 ? -1.542 3.627 -17.031 1.00 96.88 82 PRO A O 1
ATOM 660 N N . HIS A 1 83 ? 0.476 2.913 -17.722 1.00 96.81 83 HIS A N 1
ATOM 661 C CA . HIS A 1 83 ? 0.860 4.059 -18.554 1.00 96.81 83 HIS A CA 1
ATOM 662 C C . HIS A 1 83 ? 1.003 5.413 -17.831 1.00 96.81 83 HIS A C 1
ATOM 664 O O . HIS A 1 83 ? 1.344 6.401 -18.481 1.00 96.81 83 HIS A O 1
ATOM 670 N N . ASP A 1 84 ? 0.812 5.477 -16.510 1.00 95.88 84 ASP A N 1
ATOM 671 C CA . ASP A 1 84 ? 1.043 6.673 -15.697 1.00 95.88 84 ASP A CA 1
ATOM 672 C C . ASP A 1 84 ? 2.299 6.488 -14.839 1.00 95.88 84 ASP A C 1
ATOM 674 O O . ASP A 1 84 ? 2.261 6.013 -13.704 1.00 95.88 84 ASP A O 1
ATOM 678 N N . TYR A 1 85 ? 3.441 6.845 -15.419 1.00 94.81 85 TYR A N 1
ATOM 679 C CA . TYR A 1 85 ? 4.763 6.650 -14.819 1.00 94.81 85 TYR A CA 1
ATOM 680 C C . TYR A 1 85 ? 5.033 7.601 -13.649 1.00 94.81 85 TYR A C 1
ATOM 682 O O . TYR A 1 85 ? 5.857 7.307 -12.789 1.00 94.81 85 TYR A O 1
ATOM 690 N N . LYS A 1 86 ? 4.330 8.736 -13.599 1.00 91.81 86 LYS A N 1
ATOM 691 C CA . LYS A 1 86 ? 4.523 9.741 -12.556 1.00 91.81 86 LYS A CA 1
ATOM 692 C C . LYS A 1 86 ? 3.752 9.392 -11.294 1.00 91.81 86 LYS A C 1
ATOM 694 O O . LYS A 1 86 ? 4.326 9.445 -10.216 1.00 91.81 86 LYS A O 1
ATOM 699 N N . ASP A 1 87 ? 2.462 9.070 -11.404 1.00 90.88 87 ASP A N 1
ATOM 700 C CA . ASP A 1 87 ? 1.690 8.686 -10.220 1.00 90.88 87 ASP A CA 1
ATOM 701 C C . ASP A 1 87 ? 2.151 7.313 -9.695 1.00 90.88 87 ASP A C 1
ATOM 703 O O . ASP A 1 87 ? 2.244 7.148 -8.480 1.00 90.88 87 ASP A O 1
ATOM 707 N N . SER A 1 88 ? 2.528 6.376 -10.581 1.00 93.69 88 SER A N 1
ATOM 708 C CA . SER A 1 88 ? 2.993 5.029 -10.194 1.00 93.69 88 SER A CA 1
ATOM 709 C C . SER A 1 88 ? 4.329 4.999 -9.458 1.00 93.69 88 SER A C 1
ATOM 711 O O . SER A 1 88 ? 4.588 4.036 -8.742 1.00 93.69 88 SER A O 1
ATOM 713 N N . SER A 1 89 ? 5.173 6.024 -9.603 1.00 91.69 89 SER A N 1
ATOM 714 C CA . SER A 1 89 ? 6.466 6.102 -8.908 1.00 91.69 89 SER A CA 1
ATOM 715 C C . SER A 1 89 ? 6.373 6.717 -7.508 1.00 91.69 89 SER A C 1
ATOM 717 O O . SER A 1 89 ? 7.364 6.748 -6.778 1.00 91.69 89 SER A O 1
ATOM 719 N N . LEU A 1 90 ? 5.201 7.216 -7.099 1.00 89.69 90 LEU A N 1
ATOM 720 C CA . LEU A 1 90 ? 5.066 7.909 -5.822 1.00 89.69 90 LEU A CA 1
ATOM 721 C C . LEU A 1 90 ? 5.144 6.935 -4.634 1.00 89.69 90 LEU A C 1
ATOM 723 O O . LEU A 1 90 ? 4.331 6.010 -4.553 1.00 89.69 90 LEU A O 1
ATOM 727 N N . PRO A 1 91 ? 6.008 7.196 -3.632 1.00 88.62 91 PRO A N 1
ATOM 728 C CA . PRO A 1 91 ? 6.100 6.396 -2.411 1.00 88.62 91 PRO A CA 1
ATOM 729 C C . PRO A 1 91 ? 4.977 6.769 -1.426 1.00 88.62 91 PRO A C 1
ATOM 731 O O . PRO A 1 91 ? 5.216 7.259 -0.321 1.00 88.62 91 PRO A O 1
ATOM 734 N N . VAL A 1 92 ? 3.723 6.581 -1.846 1.00 87.00 92 VAL A N 1
ATOM 735 C CA . VAL A 1 92 ? 2.520 6.928 -1.079 1.00 87.00 92 VAL A CA 1
ATOM 736 C C . VAL A 1 92 ? 1.570 5.743 -0.959 1.00 87.00 92 VAL A C 1
ATOM 738 O O . VAL A 1 92 ? 1.296 5.016 -1.914 1.00 87.00 92 VAL A O 1
ATOM 741 N N . ALA A 1 93 ? 1.002 5.609 0.235 1.00 87.12 93 ALA A N 1
ATOM 742 C CA . ALA A 1 93 ? -0.179 4.806 0.495 1.00 87.12 93 ALA A CA 1
ATOM 743 C C . ALA A 1 93 ? -1.273 5.691 1.102 1.00 87.12 93 ALA A C 1
ATOM 745 O O . ALA A 1 93 ? -0.989 6.638 1.848 1.00 87.12 93 ALA A O 1
ATOM 746 N N . VAL A 1 94 ? -2.523 5.373 0.771 1.00 87.81 94 VAL A N 1
ATOM 747 C CA . VAL A 1 94 ? -3.716 6.039 1.298 1.00 87.81 94 VAL A CA 1
ATOM 748 C C . VAL A 1 94 ? -4.554 5.028 2.065 1.00 87.81 94 VAL A C 1
ATOM 750 O O . VAL A 1 94 ? -4.863 3.960 1.543 1.00 87.81 94 VAL A O 1
ATOM 753 N N . PHE A 1 95 ? -4.949 5.389 3.287 1.00 90.00 95 PHE A N 1
ATOM 754 C CA . PHE A 1 95 ? -5.849 4.597 4.126 1.00 90.00 95 PHE A CA 1
ATOM 755 C C . PHE A 1 95 ? -7.190 5.318 4.272 1.00 90.00 95 PHE A C 1
ATOM 757 O O . PHE A 1 95 ? -7.303 6.322 4.987 1.00 90.00 95 PHE A O 1
ATOM 764 N N . ILE A 1 96 ? -8.208 4.792 3.600 1.00 88.56 96 ILE A N 1
ATOM 765 C CA . ILE A 1 96 ? -9.581 5.286 3.627 1.00 88.56 96 ILE A CA 1
ATOM 766 C C . ILE A 1 96 ? -10.358 4.462 4.649 1.00 88.56 96 ILE A C 1
ATOM 768 O O . ILE A 1 96 ? -10.392 3.238 4.565 1.00 88.56 96 ILE A O 1
ATOM 772 N N . TRP A 1 97 ? -10.964 5.136 5.622 1.00 88.62 97 TRP A N 1
ATOM 773 C CA . TRP A 1 97 ? -11.758 4.494 6.664 1.00 88.62 97 TRP A CA 1
ATOM 774 C C . TRP A 1 97 ? -13.240 4.782 6.472 1.00 88.62 97 TRP A C 1
ATOM 776 O O . TRP A 1 97 ? -13.646 5.942 6.386 1.00 88.62 97 TRP A O 1
ATOM 786 N N . GLU A 1 98 ? -14.024 3.715 6.469 1.00 86.94 98 GLU A N 1
ATOM 787 C CA . GLU A 1 98 ? -15.480 3.716 6.517 1.00 86.94 98 GLU A CA 1
ATOM 788 C C . GLU A 1 98 ? -15.914 3.077 7.838 1.00 86.94 98 GLU A C 1
ATOM 790 O O . GLU A 1 98 ? -15.284 2.138 8.334 1.00 86.94 98 GLU A O 1
ATOM 795 N N . VAL A 1 99 ? -16.944 3.650 8.454 1.00 88.81 99 VAL A N 1
ATOM 796 C CA . VAL A 1 99 ? -17.439 3.240 9.768 1.00 88.81 99 VAL A CA 1
ATOM 797 C C . VAL A 1 99 ? -18.945 3.108 9.677 1.00 88.81 99 VAL A C 1
ATOM 799 O O . VAL A 1 99 ? -19.636 4.084 9.389 1.00 88.81 99 VAL A O 1
ATOM 802 N N . GLU A 1 100 ? -19.443 1.916 9.966 1.00 87.94 100 GLU A N 1
ATOM 803 C CA . GLU A 1 100 ? -20.870 1.631 10.024 1.00 87.94 100 GLU A CA 1
ATOM 804 C C . GLU A 1 100 ? -21.282 1.507 11.489 1.00 87.94 100 GLU A C 1
ATOM 806 O O . GLU A 1 100 ? -20.716 0.710 12.241 1.00 87.94 100 GLU A O 1
ATOM 811 N N . ASN A 1 101 ? -22.250 2.324 11.906 1.00 85.38 101 ASN A N 1
ATOM 812 C CA . ASN A 1 101 ? -22.842 2.263 13.238 1.00 85.38 101 ASN A CA 1
ATOM 813 C C . ASN A 1 101 ? -24.207 1.577 13.147 1.00 85.38 101 ASN A C 1
ATOM 815 O O . ASN A 1 101 ? -25.155 2.163 12.632 1.00 85.38 101 ASN A O 1
ATOM 819 N N . GLY A 1 102 ? -24.299 0.352 13.656 1.00 82.88 102 GLY A N 1
ATOM 820 C CA . GLY A 1 102 ? -25.544 -0.412 13.731 1.00 82.88 102 GLY A CA 1
ATOM 821 C C . GLY A 1 102 ? -26.366 -0.143 14.992 1.00 82.88 102 GLY A C 1
ATOM 822 O O . GLY A 1 102 ? -27.385 -0.793 15.196 1.00 82.88 102 GLY A O 1
ATOM 823 N N . ARG A 1 103 ? -25.926 0.765 15.872 1.00 80.12 103 ARG A N 1
ATOM 824 C CA . ARG A 1 103 ? -26.664 1.120 17.091 1.00 80.12 103 ARG A CA 1
ATOM 825 C C . ARG A 1 103 ? -27.725 2.178 16.816 1.00 80.12 103 ARG A C 1
ATOM 827 O O . ARG A 1 103 ? -27.537 3.059 15.985 1.00 80.12 103 ARG A O 1
ATOM 834 N N . ASP A 1 104 ? -28.740 2.192 17.672 1.00 82.06 104 ASP A N 1
ATOM 835 C CA . ASP A 1 104 ? -29.747 3.263 17.738 1.00 82.06 104 ASP A CA 1
ATOM 836 C C . ASP A 1 104 ? -29.235 4.549 18.421 1.00 82.06 104 ASP A C 1
ATOM 838 O O . ASP A 1 104 ? -29.977 5.514 18.597 1.00 82.06 104 ASP A O 1
ATOM 842 N N . GLU A 1 105 ? -27.975 4.563 18.863 1.00 80.88 105 GLU A N 1
ATOM 843 C CA . GLU A 1 105 ? -27.346 5.691 19.549 1.00 80.88 105 GLU A CA 1
ATOM 844 C C . GLU A 1 105 ? -26.106 6.170 18.791 1.00 80.88 105 GLU A C 1
ATOM 846 O O . GLU A 1 105 ? -25.371 5.372 18.201 1.00 80.88 105 GLU A O 1
ATOM 851 N N . ASP A 1 106 ? -25.818 7.467 18.903 1.00 83.00 106 ASP A N 1
ATOM 852 C CA . ASP A 1 106 ? -24.590 8.054 18.378 1.00 83.00 106 ASP A CA 1
ATOM 853 C C . ASP A 1 106 ? -23.344 7.480 19.073 1.00 83.00 106 ASP A C 1
ATOM 855 O O . ASP A 1 106 ? -23.245 7.411 20.308 1.00 83.0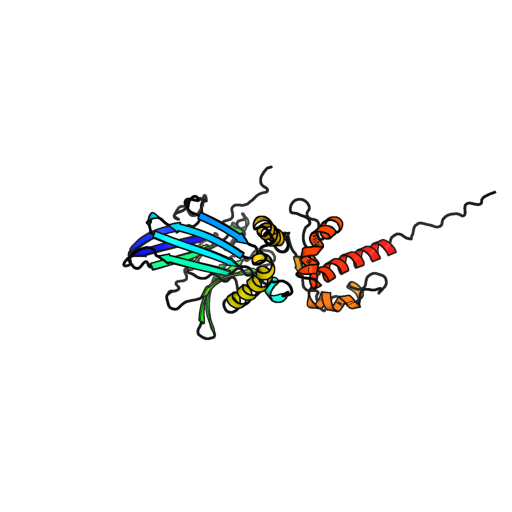0 106 ASP A O 1
ATOM 859 N N . VAL A 1 107 ? -22.350 7.126 18.256 1.00 81.81 107 VAL A N 1
ATOM 860 C CA . VAL A 1 107 ? -21.029 6.671 18.694 1.00 81.81 107 VAL A CA 1
ATOM 861 C C . VAL A 1 107 ? -19.969 7.609 18.128 1.00 81.81 107 VAL A C 1
ATOM 863 O O . VAL A 1 107 ? -19.856 7.798 16.920 1.00 81.81 107 VAL A O 1
ATOM 866 N N . GLU A 1 108 ? -19.150 8.177 19.005 1.00 86.94 108 GLU A N 1
ATOM 867 C CA . GLU A 1 108 ? -17.939 8.896 18.622 1.00 86.94 108 GLU A CA 1
ATOM 868 C C . GLU A 1 108 ? -16.828 7.874 18.347 1.00 86.94 108 GLU A C 1
ATOM 870 O O . GLU A 1 108 ? -16.444 7.101 19.230 1.00 86.94 108 GLU A O 1
ATOM 875 N N . VAL A 1 109 ? -16.294 7.882 17.124 1.00 86.25 109 VAL A N 1
ATOM 876 C CA . VAL A 1 109 ? -15.236 6.965 16.684 1.00 86.25 109 VAL A CA 1
ATOM 877 C C . VAL A 1 109 ? -13.937 7.728 16.458 1.00 86.25 109 VAL A C 1
ATOM 879 O O . VAL A 1 109 ? -13.871 8.688 15.696 1.00 86.25 109 VAL A O 1
ATOM 882 N N . SER A 1 110 ? -12.876 7.282 17.123 1.00 89.69 110 SER A N 1
ATOM 883 C CA . SER A 1 110 ? -11.511 7.768 16.938 1.00 89.69 110 SER A CA 1
ATOM 884 C C . SER A 1 110 ? -10.641 6.649 16.385 1.00 89.69 110 SER A C 1
ATOM 886 O O . SER A 1 110 ? -10.478 5.624 17.043 1.00 89.69 110 SER A O 1
ATOM 888 N N . ILE A 1 111 ? -10.036 6.868 15.218 1.00 89.00 111 ILE A N 1
ATOM 889 C CA . ILE A 1 111 ? -9.087 5.932 14.604 1.00 89.00 111 ILE A CA 1
ATOM 890 C C . ILE A 1 111 ? -7.713 6.572 14.609 1.00 89.00 111 ILE A C 1
ATOM 892 O O . ILE A 1 111 ? -7.535 7.683 14.119 1.00 89.00 111 ILE A O 1
ATOM 896 N N . MET A 1 112 ? -6.752 5.863 15.173 1.00 88.94 112 MET A N 1
ATOM 897 C CA . MET A 1 112 ? -5.408 6.332 15.448 1.00 88.94 112 MET A CA 1
ATOM 898 C C . MET A 1 112 ? -4.405 5.469 14.697 1.00 88.94 112 MET A C 1
ATOM 900 O O . MET A 1 112 ? -4.425 4.256 14.872 1.00 88.94 112 MET A O 1
ATOM 904 N N . PHE A 1 113 ? -3.531 6.072 13.898 1.00 88.75 113 PHE A N 1
ATOM 905 C CA . PHE A 1 113 ? -2.388 5.388 13.304 1.00 88.75 113 PHE A CA 1
ATOM 906 C C . PHE A 1 113 ? -1.132 5.756 14.073 1.00 88.75 113 PHE A C 1
ATOM 908 O O . PHE A 1 113 ? -0.874 6.930 14.367 1.00 88.75 113 PHE A O 1
ATOM 915 N N . SER A 1 114 ? -0.357 4.732 14.388 1.00 87.06 114 SER A N 1
ATOM 916 C CA . SER A 1 114 ? 0.904 4.855 15.092 1.00 87.06 114 SER A CA 1
ATOM 917 C C . SER A 1 114 ? 1.995 4.180 14.292 1.00 87.06 114 SER A C 1
ATOM 919 O O . SER A 1 114 ? 1.869 3.012 13.931 1.00 87.06 114 SER A O 1
ATOM 921 N N . LEU A 1 115 ? 3.073 4.914 14.046 1.00 86.62 115 LEU A N 1
ATOM 922 C CA . LEU A 1 115 ? 4.254 4.432 13.343 1.00 86.62 115 LEU A CA 1
ATOM 923 C C . LEU A 1 115 ? 5.484 4.736 14.193 1.00 86.62 115 LEU A C 1
ATOM 925 O O . LEU A 1 115 ? 5.587 5.801 14.809 1.00 86.62 115 LEU A O 1
ATOM 929 N N . GLN A 1 116 ? 6.403 3.782 14.240 1.00 84.81 116 GLN A N 1
ATOM 930 C CA . GLN A 1 116 ? 7.710 3.972 14.850 1.00 84.81 116 GLN A CA 1
ATOM 931 C C . GLN A 1 116 ? 8.588 4.833 13.934 1.00 84.81 116 GLN A C 1
ATOM 933 O O . GLN A 1 116 ? 8.681 4.558 12.742 1.00 84.81 116 GLN A O 1
ATOM 938 N N . ASN A 1 117 ? 9.244 5.859 14.489 1.00 85.88 117 ASN A N 1
ATOM 939 C CA . ASN A 1 117 ? 10.348 6.527 13.801 1.00 85.88 117 ASN A CA 1
ATOM 940 C C . ASN A 1 117 ? 11.628 5.717 14.042 1.00 85.88 117 ASN A C 1
ATOM 942 O O . ASN A 1 117 ? 12.243 5.830 15.104 1.00 85.88 117 ASN A O 1
ATOM 946 N N . GLY A 1 118 ? 11.953 4.842 13.094 1.00 79.88 118 GLY A N 1
ATOM 947 C CA . GLY A 1 118 ? 12.988 3.825 13.240 1.00 79.88 118 GLY A CA 1
ATOM 948 C C . GLY A 1 118 ? 12.836 2.715 12.200 1.00 79.88 118 GLY A C 1
ATOM 949 O O . GLY A 1 118 ? 11.774 2.581 11.593 1.00 79.88 118 GLY A O 1
ATOM 950 N N . MET A 1 119 ? 13.875 1.901 12.029 1.00 73.25 119 MET A N 1
ATOM 951 C CA . MET A 1 119 ? 13.854 0.706 11.173 1.00 73.25 119 MET A CA 1
ATOM 952 C C . MET A 1 119 ? 13.473 -0.558 11.957 1.00 73.25 119 MET A C 1
ATOM 954 O O . MET A 1 119 ? 13.383 -1.644 11.390 1.00 73.25 119 MET A O 1
ATOM 958 N N . GLY A 1 120 ? 13.278 -0.439 13.275 1.00 72.50 120 GLY A N 1
ATOM 959 C CA . GLY A 1 120 ? 13.031 -1.554 14.186 1.00 72.50 120 GLY A CA 1
ATOM 960 C C . GLY A 1 120 ? 14.222 -2.473 14.390 1.00 72.50 120 GLY A C 1
ATOM 961 O O . GLY A 1 120 ? 14.066 -3.581 14.906 1.00 72.50 120 GLY A O 1
ATOM 962 N N . THR A 1 121 ? 15.406 -2.029 13.986 1.00 75.31 121 THR A N 1
ATOM 963 C CA . THR A 1 121 ? 16.657 -2.735 14.225 1.00 75.31 121 THR A CA 1
ATOM 964 C C . THR A 1 121 ? 17.217 -2.337 15.591 1.00 75.31 121 THR A C 1
ATOM 966 O O . THR A 1 121 ? 16.713 -1.445 16.278 1.00 75.31 121 THR A O 1
ATOM 969 N N . LYS A 1 122 ? 18.300 -2.995 16.016 1.00 74.94 122 LYS A N 1
ATOM 970 C CA . LYS A 1 122 ? 19.024 -2.587 17.233 1.00 74.94 122 LYS A CA 1
ATOM 971 C C . LYS A 1 122 ? 19.621 -1.178 17.112 1.00 74.94 122 LYS A C 1
ATOM 973 O O . LYS A 1 122 ? 19.879 -0.554 18.139 1.00 74.94 122 LYS A O 1
ATOM 978 N N . GLU A 1 123 ? 19.829 -0.697 15.888 1.00 73.88 123 GLU A N 1
ATOM 979 C CA . GLU A 1 123 ? 20.422 0.610 15.595 1.00 73.88 123 GLU A CA 1
ATOM 980 C C . GLU A 1 123 ? 19.492 1.758 15.986 1.00 73.88 123 GLU A C 1
ATOM 982 O O . GLU A 1 123 ? 19.989 2.789 16.411 1.00 73.88 123 GLU A O 1
ATOM 987 N N . ASP A 1 124 ? 18.169 1.555 16.018 1.00 74.19 124 ASP A N 1
ATOM 988 C CA . ASP A 1 124 ? 17.211 2.554 16.529 1.00 74.19 124 ASP A CA 1
ATOM 989 C C . ASP A 1 124 ? 17.551 3.024 17.962 1.00 74.19 124 ASP A C 1
ATOM 991 O O . ASP A 1 124 ? 17.171 4.116 18.393 1.00 74.19 124 ASP A O 1
ATOM 995 N N . GLY A 1 125 ? 18.271 2.194 18.728 1.00 71.94 125 GLY A N 1
ATOM 996 C CA . GLY A 1 125 ? 18.757 2.524 20.065 1.00 71.94 125 GLY A CA 1
ATOM 997 C C . GLY A 1 125 ? 19.857 3.589 20.103 1.00 71.94 125 GLY A C 1
ATOM 998 O O . GLY A 1 125 ? 20.106 4.129 21.180 1.00 71.94 125 GLY A O 1
ATOM 999 N N . SER A 1 126 ? 20.505 3.914 18.976 1.00 76.12 126 SER A N 1
ATOM 1000 C CA . SER A 1 126 ? 21.505 4.990 18.909 1.00 76.12 126 SER A CA 1
ATOM 1001 C C . SER A 1 126 ? 20.886 6.387 19.001 1.00 76.12 126 SER A C 1
ATOM 1003 O O . SER A 1 126 ? 21.600 7.352 19.266 1.00 76.12 126 SER A O 1
ATOM 1005 N N . GLY A 1 127 ? 19.566 6.505 18.814 1.00 77.69 127 GLY A N 1
ATOM 1006 C CA . GLY A 1 127 ? 18.859 7.783 18.821 1.00 77.69 127 GLY A CA 1
ATOM 1007 C C . GLY A 1 127 ? 19.182 8.653 17.600 1.00 77.69 127 GLY A C 1
ATOM 1008 O O . GLY A 1 127 ? 19.744 8.186 16.616 1.00 77.69 127 GLY A O 1
ATOM 1009 N N . GLY A 1 128 ? 18.788 9.930 17.655 1.00 85.12 128 GLY A N 1
ATOM 1010 C CA . GLY A 1 128 ? 18.963 10.905 16.563 1.00 85.12 128 GLY A CA 1
ATOM 1011 C C . GLY A 1 128 ? 17.722 11.103 15.685 1.00 85.12 128 GLY A C 1
ATOM 1012 O O . GLY A 1 128 ? 17.590 12.135 15.028 1.00 85.12 128 GLY A O 1
ATOM 1013 N N . HIS A 1 129 ? 16.777 10.164 15.725 1.00 88.88 129 HIS A N 1
ATOM 1014 C CA . HIS A 1 129 ? 15.457 10.315 15.114 1.00 88.88 129 HIS A CA 1
ATOM 1015 C C . HIS A 1 129 ? 14.601 11.329 15.889 1.00 88.88 129 HIS A C 1
ATOM 1017 O O . HIS A 1 129 ? 14.604 11.336 17.123 1.00 88.88 129 HIS A O 1
ATOM 1023 N N . TRP A 1 130 ? 13.839 12.167 15.185 1.00 90.31 130 TRP A N 1
ATOM 1024 C CA . TRP A 1 130 ? 12.951 13.159 15.800 1.00 90.31 130 TRP A CA 1
ATOM 1025 C C . TRP A 1 130 ? 11.686 13.377 14.966 1.00 90.31 130 TRP A C 1
ATOM 1027 O O . TRP A 1 130 ? 11.627 13.000 13.798 1.00 90.31 130 TRP A O 1
ATOM 1037 N N . ASN A 1 131 ? 10.648 13.944 15.582 1.00 90.62 131 ASN A N 1
ATOM 1038 C CA . ASN A 1 131 ? 9.330 14.082 14.966 1.00 90.62 131 ASN A CA 1
ATOM 1039 C C . ASN A 1 131 ? 8.867 15.541 14.976 1.00 90.62 131 ASN A C 1
ATOM 1041 O O . ASN A 1 131 ? 8.970 16.206 16.009 1.00 90.62 131 ASN A O 1
ATOM 1045 N N . GLU A 1 132 ? 8.302 16.002 13.863 1.00 91.19 132 GLU A N 1
ATOM 1046 C CA . GLU A 1 132 ? 7.814 17.370 13.676 1.00 91.19 132 GLU A CA 1
ATOM 1047 C C . GLU A 1 132 ? 6.308 17.370 13.381 1.00 91.19 132 GLU A C 1
ATOM 1049 O O . GLU A 1 132 ? 5.888 16.837 12.353 1.00 91.19 132 GLU A O 1
ATOM 1054 N N . PRO A 1 133 ? 5.451 17.936 14.247 1.00 91.12 133 PRO A N 1
ATOM 1055 C CA . PRO A 1 133 ? 4.049 18.106 13.900 1.00 91.12 133 PRO A CA 1
ATOM 1056 C C . PRO A 1 133 ? 3.909 19.179 12.818 1.00 91.12 133 PRO A C 1
ATOM 1058 O O . PRO A 1 133 ? 4.538 20.232 12.893 1.00 91.12 133 PRO A O 1
ATOM 1061 N N . PHE A 1 134 ? 3.014 18.961 11.860 1.00 87.00 134 PHE A N 1
ATOM 1062 C CA . PHE A 1 134 ? 2.681 19.969 10.862 1.00 87.00 134 PHE A CA 1
ATOM 1063 C C . PHE A 1 134 ? 1.173 20.121 10.698 1.00 87.00 134 PHE A C 1
ATOM 1065 O O . PHE A 1 134 ? 0.369 19.238 11.006 1.00 87.00 134 PHE A O 1
ATOM 1072 N N . THR A 1 135 ? 0.768 21.285 10.213 1.00 88.00 135 THR A N 1
ATOM 1073 C CA . THR A 1 135 ? -0.597 21.549 9.771 1.00 88.00 135 THR A CA 1
ATOM 1074 C C . THR A 1 135 ? -0.521 22.425 8.540 1.00 88.00 135 THR A C 1
ATOM 1076 O O . THR A 1 135 ? 0.241 23.386 8.497 1.00 88.00 135 THR A O 1
ATOM 1079 N N . PHE A 1 136 ? -1.317 22.083 7.543 1.00 81.81 136 PHE A N 1
ATOM 1080 C CA . PHE A 1 136 ? -1.369 22.776 6.276 1.00 81.81 136 PHE A CA 1
ATOM 1081 C C . PHE A 1 136 ? -2.822 23.008 5.880 1.00 81.81 136 PHE A C 1
ATOM 1083 O O . PHE A 1 136 ? -3.685 22.164 6.120 1.00 81.81 136 PHE A O 1
ATOM 1090 N N . GLN A 1 137 ? -3.096 24.160 5.276 1.00 83.62 137 GLN A N 1
ATOM 1091 C CA . GLN A 1 137 ? -4.415 24.497 4.767 1.00 83.62 137 GLN A CA 1
ATOM 1092 C C . GLN A 1 137 ? -4.284 24.990 3.330 1.00 83.62 137 GLN A C 1
ATOM 1094 O O . GLN A 1 137 ? -3.526 25.919 3.058 1.00 83.62 137 GLN A O 1
ATOM 1099 N N . LYS A 1 138 ? -5.019 24.365 2.405 1.00 75.38 138 LYS A N 1
ATOM 1100 C CA . LYS A 1 138 ? -5.019 24.743 0.985 1.00 75.38 138 LYS A CA 1
ATOM 1101 C C . LYS A 1 138 ? -6.359 24.430 0.349 1.00 75.38 138 LYS A C 1
ATOM 1103 O O . LYS A 1 138 ? -6.817 23.292 0.401 1.00 75.38 138 LYS A O 1
ATOM 1108 N N . ASP A 1 139 ? -6.931 25.412 -0.337 1.00 77.56 139 ASP A N 1
ATOM 1109 C CA . ASP A 1 139 ? -8.230 25.329 -1.019 1.00 77.56 139 ASP A CA 1
ATOM 1110 C C . ASP A 1 139 ? -9.364 24.859 -0.086 1.00 77.56 139 ASP A C 1
ATOM 1112 O O . ASP A 1 139 ? -10.130 23.966 -0.422 1.00 77.56 139 ASP A O 1
ATOM 1116 N N . GLY A 1 140 ? -9.430 25.420 1.127 1.00 76.12 140 GLY A N 1
ATOM 1117 C CA . GLY A 1 140 ? -10.474 25.108 2.117 1.00 76.12 140 GLY A CA 1
ATOM 1118 C C . GLY A 1 140 ? -10.268 23.809 2.904 1.00 76.12 140 GLY A C 1
ATOM 1119 O O . GLY A 1 140 ? -10.869 23.646 3.960 1.00 76.12 140 GLY A O 1
ATOM 1120 N N . GLU A 1 141 ? -9.367 22.936 2.459 1.00 74.94 141 GLU A N 1
ATOM 1121 C CA . GLU A 1 141 ? -9.034 21.681 3.135 1.00 74.94 141 GLU A CA 1
ATOM 1122 C C . GLU A 1 141 ? -7.925 21.888 4.167 1.00 74.94 141 GLU A C 1
ATOM 1124 O O . GLU A 1 141 ? -6.902 22.518 3.872 1.00 74.94 141 GLU A O 1
ATOM 1129 N N . ARG A 1 142 ? -8.105 21.320 5.364 1.00 81.62 142 ARG A N 1
ATOM 1130 C CA . ARG A 1 142 ? -7.088 21.291 6.419 1.00 81.62 142 ARG A CA 1
ATOM 1131 C C . ARG A 1 142 ? -6.518 19.886 6.553 1.00 81.62 142 ARG A C 1
ATOM 1133 O O . ARG A 1 142 ? -7.250 18.910 6.684 1.00 81.62 142 ARG A O 1
ATOM 1140 N N . VAL A 1 143 ? -5.196 19.797 6.536 1.00 83.81 143 VAL A N 1
ATOM 1141 C CA . VAL A 1 143 ? -4.438 18.564 6.741 1.00 83.81 143 VAL A CA 1
ATOM 1142 C C . VAL A 1 143 ? -3.541 18.764 7.951 1.00 83.81 143 VAL A C 1
ATOM 1144 O O . VAL A 1 143 ? -2.875 19.791 8.067 1.00 83.81 143 VAL A O 1
ATOM 1147 N N . ALA A 1 144 ? -3.518 17.800 8.861 1.00 84.81 144 ALA A N 1
ATOM 1148 C CA . ALA A 1 144 ? -2.646 17.824 10.027 1.00 84.81 144 ALA A CA 1
ATOM 1149 C C . ALA A 1 144 ? -1.880 16.507 10.112 1.00 84.81 144 ALA A C 1
ATOM 1151 O O . ALA A 1 144 ? -2.418 15.455 9.786 1.00 84.81 144 ALA A O 1
ATOM 1152 N N . GLY A 1 145 ? -0.626 16.536 10.533 1.00 86.75 145 GLY A N 1
ATOM 1153 C CA . GLY A 1 145 ? 0.195 15.338 10.515 1.00 86.75 145 GLY A CA 1
ATOM 1154 C C . GLY A 1 145 ? 1.463 15.468 11.326 1.00 86.75 145 GLY A C 1
ATOM 1155 O O . GLY A 1 145 ? 1.655 16.415 12.088 1.00 86.75 145 GLY A O 1
ATOM 1156 N N . VAL A 1 146 ? 2.332 14.490 11.138 1.00 88.00 146 VAL A N 1
ATOM 1157 C CA . VAL A 1 146 ? 3.671 14.457 11.696 1.00 88.00 146 VAL A CA 1
ATOM 1158 C C . VAL A 1 146 ? 4.659 14.015 10.624 1.00 88.00 146 VAL A C 1
ATOM 1160 O O . VAL A 1 146 ? 4.399 13.079 9.865 1.00 88.00 146 VAL A O 1
ATOM 1163 N N . LEU A 1 147 ? 5.791 14.701 10.568 1.00 89.50 147 LEU A N 1
ATOM 1164 C CA . LEU A 1 147 ? 6.991 14.258 9.885 1.00 89.50 147 LEU A CA 1
ATOM 1165 C C . LEU A 1 147 ? 7.830 13.434 10.866 1.00 89.50 147 LEU A C 1
ATOM 1167 O O . LEU A 1 147 ? 8.028 13.825 12.016 1.00 89.50 147 LEU A O 1
ATOM 1171 N N . LEU A 1 148 ? 8.290 12.271 10.426 1.00 88.81 148 LEU A N 1
ATOM 1172 C CA . LEU A 1 148 ? 9.189 11.387 11.152 1.00 88.81 148 LEU A CA 1
ATOM 1173 C C . LEU A 1 148 ? 10.547 11.506 10.466 1.00 88.81 148 LEU A C 1
ATOM 1175 O O . LEU A 1 148 ? 10.767 10.910 9.410 1.00 88.81 148 LEU A O 1
ATOM 1179 N N . HIS A 1 149 ? 11.437 12.310 11.041 1.00 89.38 149 HIS A N 1
ATOM 1180 C CA . HIS A 1 149 ? 12.787 12.500 10.530 1.00 89.38 149 HIS A CA 1
ATOM 1181 C C . HIS A 1 149 ? 13.652 11.338 10.998 1.00 89.38 149 HIS A C 1
ATOM 1183 O O . HIS A 1 149 ? 13.987 11.218 12.184 1.00 89.38 149 HIS A O 1
ATOM 1189 N N . HIS A 1 150 ? 13.967 10.455 10.059 1.00 86.38 150 HIS A N 1
ATOM 1190 C CA . HIS A 1 150 ? 14.789 9.289 10.285 1.00 86.38 150 HIS A CA 1
ATOM 1191 C C . HIS A 1 150 ? 16.239 9.637 9.928 1.00 86.38 150 HIS A C 1
ATOM 1193 O O . HIS A 1 150 ? 16.579 9.825 8.760 1.00 86.38 150 HIS A O 1
ATOM 1199 N N . CYS A 1 151 ? 17.085 9.753 10.956 1.00 87.75 151 CYS A N 1
ATOM 1200 C CA . CYS A 1 151 ? 18.487 10.170 10.850 1.00 87.75 151 CYS A CA 1
ATOM 1201 C C . CYS A 1 151 ? 19.502 9.021 11.090 1.00 87.75 151 CYS A C 1
ATOM 1203 O O . CYS A 1 151 ? 20.225 9.061 12.086 1.00 87.75 151 CYS A O 1
ATOM 1205 N N . PRO A 1 152 ? 19.568 7.986 10.232 1.00 81.62 152 PRO A N 1
ATOM 1206 C CA . PRO A 1 152 ? 20.646 7.005 10.231 1.00 81.62 152 PRO A CA 1
ATOM 1207 C C . PRO A 1 152 ? 21.961 7.647 9.758 1.00 81.62 152 PRO A C 1
ATOM 1209 O O . PRO A 1 152 ? 21.980 8.755 9.219 1.00 81.62 152 PRO A O 1
ATOM 1212 N N . ALA A 1 153 ? 23.077 6.933 9.932 1.00 82.06 153 ALA A N 1
ATOM 1213 C CA . ALA A 1 153 ? 24.403 7.424 9.544 1.00 82.06 153 ALA A CA 1
ATOM 1214 C C . ALA A 1 153 ? 24.555 7.666 8.029 1.00 82.06 153 ALA A C 1
ATOM 1216 O O . ALA A 1 153 ? 25.359 8.499 7.617 1.00 82.06 153 ALA A O 1
ATOM 1217 N N . VAL A 1 154 ? 23.795 6.938 7.206 1.00 82.88 154 VAL A N 1
ATOM 1218 C CA . VAL A 1 154 ? 23.831 7.010 5.740 1.00 82.88 154 VAL A CA 1
ATOM 1219 C C . VAL A 1 154 ? 22.404 7.174 5.226 1.00 82.88 154 VAL A C 1
ATOM 1221 O O . VAL A 1 154 ? 21.517 6.454 5.670 1.00 82.88 154 VAL A O 1
ATOM 1224 N N . ASN A 1 155 ? 22.198 8.088 4.274 1.00 83.00 155 ASN A N 1
ATOM 1225 C CA . ASN A 1 155 ? 20.915 8.348 3.604 1.00 83.00 155 ASN A CA 1
ATOM 1226 C C . ASN A 1 155 ? 19.752 8.694 4.558 1.00 83.00 155 ASN A C 1
ATOM 1228 O O . ASN A 1 155 ? 18.774 7.948 4.636 1.00 83.00 155 ASN A O 1
ATOM 1232 N N . PRO A 1 156 ? 19.821 9.826 5.284 1.00 87.62 156 PRO A N 1
ATOM 1233 C CA . PRO A 1 156 ? 18.696 10.286 6.087 1.00 87.62 156 PRO A CA 1
ATOM 1234 C C . PRO A 1 156 ? 17.472 10.596 5.227 1.00 87.62 156 PRO A C 1
ATOM 1236 O O . PRO A 1 156 ? 17.584 11.147 4.133 1.00 87.62 156 PRO A O 1
ATOM 1239 N N . PHE A 1 157 ? 16.291 10.268 5.747 1.00 87.56 157 PHE A N 1
ATOM 1240 C CA . PHE A 1 157 ? 15.020 10.476 5.058 1.00 87.56 157 PHE A CA 1
ATOM 1241 C C . PHE A 1 157 ? 13.928 10.923 6.028 1.00 87.56 157 PHE A C 1
ATOM 1243 O O . PHE A 1 157 ? 14.074 10.871 7.247 1.00 87.56 157 PHE A O 1
ATOM 1250 N N . THR A 1 158 ? 12.813 11.401 5.482 1.00 89.19 158 THR A N 1
ATOM 1251 C CA . THR A 1 158 ? 11.649 11.817 6.269 1.00 89.19 158 THR A CA 1
ATOM 1252 C C . THR A 1 158 ? 10.410 11.100 5.758 1.00 89.19 158 THR A C 1
ATOM 1254 O O . THR A 1 158 ? 10.114 11.149 4.567 1.00 89.19 158 THR A O 1
ATOM 1257 N N . LEU A 1 159 ? 9.677 10.454 6.663 1.00 89.06 159 LEU A N 1
ATOM 1258 C CA . LEU A 1 159 ? 8.338 9.936 6.383 1.00 89.06 159 LEU A CA 1
ATOM 1259 C C . LEU A 1 159 ? 7.302 10.946 6.860 1.00 89.06 159 LEU A C 1
ATOM 1261 O O . LEU A 1 159 ? 7.515 11.632 7.854 1.00 89.06 159 LEU A O 1
ATOM 1265 N N . ALA A 1 160 ? 6.156 11.006 6.197 1.00 86.56 160 ALA A N 1
ATOM 1266 C CA . ALA A 1 160 ? 5.035 11.820 6.643 1.00 86.56 160 ALA A CA 1
ATOM 1267 C C . ALA A 1 160 ? 3.835 10.927 6.938 1.00 86.56 160 ALA A C 1
ATOM 1269 O O . ALA A 1 160 ? 3.513 10.033 6.162 1.00 86.56 160 ALA A O 1
ATOM 1270 N N . ILE A 1 161 ? 3.141 11.199 8.035 1.00 87.25 161 ILE A N 1
ATOM 1271 C CA . ILE A 1 161 ? 1.819 10.645 8.317 1.00 87.25 161 ILE A CA 1
ATOM 1272 C C . ILE A 1 161 ? 0.891 11.826 8.485 1.00 87.25 161 ILE A C 1
ATOM 1274 O O . ILE A 1 161 ? 1.145 12.695 9.315 1.00 87.25 161 ILE A O 1
ATOM 1278 N N . SER A 1 162 ? -0.181 11.874 7.709 1.00 84.81 162 SER A N 1
ATOM 1279 C CA . SER A 1 162 ? -1.068 13.031 7.712 1.00 84.81 162 SER A CA 1
ATOM 1280 C C . SER A 1 162 ? -2.521 12.641 7.590 1.00 84.81 162 SER A C 1
ATOM 1282 O O . SER A 1 162 ? -2.818 11.599 7.031 1.00 84.81 162 SER A O 1
ATOM 1284 N N . ALA A 1 163 ? -3.375 13.492 8.138 1.00 83.25 163 ALA A N 1
ATOM 1285 C CA . ALA A 1 163 ? -4.802 13.355 8.323 1.00 83.25 163 ALA A CA 1
ATOM 1286 C C . ALA A 1 163 ? -5.527 14.512 7.643 1.00 83.25 163 ALA A C 1
ATOM 1288 O O . ALA A 1 163 ? -5.262 15.665 7.989 1.00 83.25 163 ALA A O 1
ATOM 1289 N N . ARG A 1 164 ? -6.459 14.245 6.721 1.00 78.50 164 ARG A N 1
ATOM 1290 C CA . ARG A 1 164 ? -7.363 15.291 6.205 1.00 78.50 164 ARG A CA 1
ATOM 1291 C C . ARG A 1 164 ? -8.553 15.475 7.148 1.00 78.50 164 ARG A C 1
ATOM 1293 O O . ARG A 1 164 ? -9.269 14.514 7.426 1.00 78.50 164 ARG A O 1
ATOM 1300 N N . GLU A 1 165 ? -8.787 16.706 7.598 1.00 71.81 165 GLU A N 1
ATOM 1301 C CA . GLU A 1 165 ? -9.951 17.071 8.409 1.00 71.81 165 GLU A CA 1
ATOM 1302 C C . GLU A 1 165 ? -11.209 17.055 7.532 1.00 71.81 165 GLU A C 1
ATOM 1304 O O . GLU A 1 165 ? -11.314 17.822 6.581 1.00 71.81 165 GLU A O 1
ATOM 1309 N N . LYS A 1 166 ? -12.180 16.192 7.846 1.00 64.44 166 LYS A N 1
ATOM 1310 C CA . LYS A 1 166 ? -13.544 16.300 7.306 1.00 64.44 166 LYS A CA 1
ATOM 1311 C C . LYS A 1 166 ? -14.435 17.011 8.328 1.00 64.44 166 LYS A C 1
ATOM 1313 O O . LYS A 1 166 ? -14.173 16.942 9.525 1.00 64.44 166 LYS A O 1
ATOM 1318 N N . ALA A 1 167 ? -15.527 17.633 7.877 1.00 43.44 167 ALA A N 1
ATOM 1319 C CA . ALA A 1 167 ? -16.426 18.467 8.694 1.00 43.44 167 ALA A CA 1
ATOM 1320 C C . ALA A 1 167 ? -16.992 17.813 9.984 1.00 43.44 167 ALA A C 1
ATOM 1322 O O . ALA A 1 167 ? -17.512 18.517 10.844 1.00 43.44 167 ALA A O 1
ATOM 1323 N N . VAL A 1 168 ? -16.882 16.486 10.140 1.00 45.59 168 VAL A N 1
ATOM 1324 C CA . VAL A 1 168 ? -17.369 15.708 11.299 1.00 45.59 168 VAL A CA 1
ATOM 1325 C C . VAL A 1 168 ? -16.226 15.257 12.240 1.00 45.59 168 VAL A C 1
ATOM 1327 O O . VAL A 1 168 ? -16.474 14.704 13.306 1.00 45.59 168 VAL A O 1
ATOM 1330 N N . SER A 1 169 ? -14.958 15.508 11.896 1.00 49.03 169 SER A N 1
ATOM 1331 C CA . SER A 1 169 ? -13.780 15.043 12.649 1.00 49.03 169 SER A CA 1
ATOM 1332 C C . SER A 1 169 ? -13.002 16.198 13.286 1.00 49.03 169 SER A C 1
ATOM 1334 O O . SER A 1 169 ? -12.744 17.191 12.619 1.00 49.03 169 SER A O 1
ATOM 1336 N N . LYS A 1 170 ? -12.571 16.047 14.548 1.00 47.34 170 LYS A N 1
ATOM 1337 C CA . LYS A 1 170 ? -11.586 16.933 15.202 1.00 47.34 170 LYS A CA 1
ATOM 1338 C C . LYS A 1 170 ? -10.210 16.261 15.214 1.00 47.34 170 LYS A C 1
ATOM 1340 O O . LYS A 1 170 ? -10.123 15.078 15.540 1.00 47.34 170 LYS A O 1
ATOM 1345 N N . LEU A 1 171 ? -9.146 17.016 14.924 1.00 48.88 171 LEU A N 1
ATOM 1346 C CA . LEU A 1 171 ? -7.767 16.508 14.827 1.00 48.88 171 LEU A CA 1
ATOM 1347 C C . LEU A 1 171 ? -6.879 16.931 16.016 1.00 48.88 171 LEU A C 1
ATOM 1349 O O . LEU A 1 171 ? -6.355 18.047 16.022 1.00 48.88 171 LEU A O 1
ATOM 1353 N N . PRO A 1 172 ? -6.654 16.060 17.015 1.00 48.78 172 PRO A N 1
ATOM 1354 C CA . PRO A 1 172 ? -5.567 16.217 17.979 1.00 48.78 172 PRO A CA 1
ATOM 1355 C C . PRO A 1 172 ? -4.299 15.467 17.517 1.00 48.78 172 PRO A C 1
ATOM 1357 O O . PRO A 1 172 ? -4.359 14.277 17.205 1.00 48.78 172 PRO A O 1
ATOM 1360 N N . ILE A 1 173 ? -3.144 16.144 17.513 1.00 46.28 173 ILE A N 1
ATOM 1361 C CA . ILE A 1 173 ? -1.812 15.534 17.325 1.00 46.28 173 ILE A CA 1
ATOM 1362 C C . ILE A 1 173 ? -1.147 15.401 18.699 1.00 46.28 173 ILE A C 1
ATOM 1364 O O . ILE A 1 173 ? -1.157 16.354 19.477 1.00 46.28 173 ILE A O 1
ATOM 1368 N N . ALA A 1 174 ? -0.558 14.240 18.995 1.00 43.34 174 ALA A N 1
ATOM 1369 C CA . ALA A 1 174 ? 0.234 14.033 20.205 1.00 43.34 174 ALA A CA 1
ATOM 1370 C C . ALA A 1 174 ? 1.647 13.544 19.845 1.00 43.34 174 ALA A C 1
ATOM 1372 O O . ALA A 1 174 ? 1.814 12.442 19.317 1.00 43.34 174 ALA A O 1
ATOM 1373 N N . SER A 1 175 ? 2.655 14.357 20.169 1.00 37.78 175 SER A N 1
ATOM 1374 C CA . SER A 1 175 ? 4.071 13.966 20.172 1.00 37.78 175 SER A CA 1
ATOM 1375 C C . SER A 1 175 ? 4.474 13.572 21.599 1.00 37.78 175 SER A C 1
ATOM 1377 O O . SER A 1 175 ? 4.157 14.322 22.526 1.00 37.78 175 SER A O 1
ATOM 1379 N N . PRO A 1 176 ? 5.172 12.445 21.834 1.00 35.22 176 PRO A N 1
ATOM 1380 C CA . PRO A 1 176 ? 5.768 12.183 23.140 1.00 35.22 176 PRO A CA 1
ATOM 1381 C C . PRO A 1 176 ? 6.802 13.264 23.462 1.00 35.22 176 PRO A C 1
ATOM 1383 O O . PRO A 1 176 ? 7.564 13.681 22.589 1.00 35.22 176 PRO A O 1
ATOM 1386 N N . CYS A 1 177 ? 6.821 13.720 24.713 1.00 29.00 177 CYS A N 1
ATOM 1387 C CA . CYS A 1 177 ? 7.730 14.755 25.190 1.00 29.00 177 CYS A CA 1
ATOM 1388 C C . CYS A 1 177 ? 9.204 14.424 24.890 1.00 29.00 177 CYS A C 1
ATOM 1390 O O . CYS A 1 177 ? 9.673 13.313 25.134 1.00 29.00 177 CYS A O 1
ATOM 1392 N N . CYS A 1 178 ? 9.927 15.437 24.409 1.00 31.97 178 CYS A N 1
ATOM 1393 C CA . CYS A 1 178 ? 11.377 15.461 24.243 1.00 31.97 178 CYS A CA 1
ATOM 1394 C C . CYS A 1 178 ? 12.063 15.111 25.579 1.00 31.97 178 CYS A C 1
ATOM 1396 O O . CYS A 1 178 ? 11.878 15.830 26.561 1.00 31.97 178 CYS A O 1
ATOM 1398 N N . GLY A 1 179 ? 12.808 13.998 25.647 1.00 30.19 179 GLY A N 1
ATOM 1399 C CA . GLY A 1 179 ? 13.553 13.656 26.868 1.00 30.19 179 GLY A CA 1
ATOM 1400 C C . GLY A 1 179 ? 14.054 12.221 27.065 1.00 30.19 179 GLY A C 1
ATOM 1401 O O . GLY A 1 179 ? 14.718 11.983 28.070 1.00 30.19 179 GLY A O 1
ATOM 1402 N N . SER A 1 180 ? 13.802 11.260 26.169 1.00 29.80 180 SER A N 1
ATOM 1403 C CA . SER A 1 180 ? 14.372 9.905 26.301 1.00 29.80 180 SER A CA 1
ATOM 1404 C C . SER A 1 180 ? 15.194 9.491 25.075 1.00 29.80 180 SER A C 1
ATOM 1406 O O . SER A 1 180 ? 14.688 9.622 23.964 1.00 29.80 180 SER A O 1
ATOM 1408 N N . PRO A 1 181 ? 16.406 8.919 25.239 1.00 30.92 181 PRO A N 1
ATOM 1409 C CA . PRO A 1 181 ? 17.271 8.466 24.139 1.00 30.92 181 PRO A CA 1
ATOM 1410 C C . PRO A 1 181 ? 16.794 7.143 23.501 1.00 30.92 181 PRO A C 1
ATOM 1412 O O . PRO A 1 181 ? 17.599 6.314 23.098 1.00 30.92 181 PRO A O 1
ATOM 1415 N N . LYS A 1 182 ? 15.482 6.891 23.465 1.00 33.09 182 LYS A N 1
ATOM 1416 C CA . LYS A 1 182 ? 14.878 5.662 22.928 1.00 33.09 182 LYS A CA 1
ATOM 1417 C C . LYS A 1 182 ? 13.742 6.014 21.971 1.00 33.09 182 LYS A C 1
ATOM 1419 O O . LYS A 1 182 ? 13.109 7.050 22.155 1.00 33.09 182 LYS A O 1
ATOM 1424 N N . ALA A 1 183 ? 13.522 5.136 20.987 1.00 35.44 183 ALA A N 1
ATOM 1425 C CA . ALA A 1 183 ? 12.541 5.240 19.902 1.00 35.44 183 ALA A CA 1
ATOM 1426 C C . ALA A 1 183 ? 11.273 6.035 20.274 1.00 35.44 183 ALA A C 1
ATOM 1428 O O . ALA A 1 183 ? 10.572 5.715 21.237 1.00 35.44 183 ALA A O 1
ATOM 1429 N N . VAL A 1 184 ? 10.983 7.080 19.494 1.00 33.38 184 VAL A N 1
ATOM 1430 C CA . VAL A 1 184 ? 9.844 7.979 19.717 1.00 33.38 184 VAL A CA 1
ATOM 1431 C C . VAL A 1 184 ? 8.650 7.482 18.897 1.00 33.38 184 VAL A C 1
ATOM 1433 O O . VAL A 1 184 ? 8.704 7.442 17.668 1.00 33.38 184 VAL A O 1
ATOM 1436 N N . HIS A 1 185 ? 7.561 7.104 19.571 1.00 36.41 185 HIS A N 1
ATOM 1437 C CA . HIS A 1 185 ? 6.317 6.651 18.936 1.00 36.41 185 HIS A CA 1
ATOM 1438 C C . HIS A 1 185 ? 5.365 7.828 18.690 1.00 36.41 185 HIS A C 1
ATOM 1440 O O . HIS A 1 185 ? 4.927 8.453 19.653 1.00 36.41 185 HIS A O 1
ATOM 1446 N N . THR A 1 186 ? 4.984 8.108 17.441 1.00 32.59 186 THR A N 1
ATOM 1447 C CA . THR A 1 186 ? 4.044 9.208 17.148 1.00 32.59 186 THR A CA 1
ATOM 1448 C C . THR A 1 186 ? 2.632 8.720 16.863 1.00 32.59 186 THR A C 1
ATOM 1450 O O . THR A 1 186 ? 2.425 7.616 16.360 1.00 32.59 186 THR A O 1
ATOM 1453 N N . THR A 1 187 ? 1.651 9.555 17.211 1.00 28.33 187 THR A N 1
ATOM 1454 C CA . THR A 1 187 ? 0.226 9.241 17.171 1.00 28.33 187 THR A CA 1
ATOM 1455 C C . THR A 1 187 ? -0.551 10.296 16.373 1.00 28.33 187 THR A C 1
ATOM 1457 O O . THR A 1 187 ? -0.614 11.452 16.790 1.00 28.33 187 THR A O 1
ATOM 1460 N N . CYS A 1 188 ? -1.198 9.898 15.272 1.00 29.28 188 CYS A N 1
ATOM 1461 C CA . CYS A 1 188 ? -2.122 10.744 14.494 1.00 29.28 188 CYS A CA 1
ATOM 1462 C C . CYS A 1 188 ? -3.512 10.092 14.405 1.00 29.28 188 CYS A C 1
ATOM 1464 O O . CYS A 1 188 ? -3.607 8.867 14.353 1.00 29.28 188 CYS A O 1
ATOM 1466 N N . ARG A 1 189 ? -4.600 10.882 14.379 1.00 31.14 189 ARG A N 1
ATOM 1467 C CA . ARG A 1 189 ? -5.982 10.377 14.234 1.00 31.14 189 ARG A CA 1
ATOM 1468 C C . ARG A 1 189 ? -6.623 10.794 12.887 1.00 31.14 189 ARG A C 1
ATOM 1470 O O . ARG A 1 189 ? -6.705 11.987 12.633 1.00 31.14 189 ARG A O 1
ATOM 1477 N N . LEU A 1 190 ? -7.125 9.804 12.122 1.00 35.94 190 LEU A N 1
ATOM 1478 C CA . LEU A 1 190 ? -7.939 9.804 10.867 1.00 35.94 190 LEU A CA 1
ATOM 1479 C C . LEU A 1 190 ? -7.299 10.172 9.493 1.00 35.94 190 LEU A C 1
ATOM 1481 O O . LEU A 1 190 ? -6.348 10.919 9.441 1.00 35.94 190 LEU A O 1
ATOM 1485 N N . ILE A 1 191 ? -7.831 9.579 8.399 1.00 34.78 191 ILE A N 1
ATOM 1486 C CA . ILE A 1 191 ? -7.415 9.543 6.957 1.00 34.78 191 ILE A CA 1
ATOM 1487 C C . ILE A 1 191 ? -5.917 9.700 6.678 1.00 34.78 191 ILE A C 1
ATOM 1489 O O . ILE A 1 191 ? -5.444 10.808 6.478 1.00 34.78 191 ILE A O 1
ATOM 1493 N N . PHE A 1 192 ? -5.199 8.588 6.532 1.00 41.56 192 PHE A N 1
ATOM 1494 C CA . PHE A 1 192 ? -3.743 8.615 6.439 1.00 41.56 192 PHE A CA 1
ATOM 1495 C C . PHE A 1 192 ? -3.259 8.743 4.999 1.00 41.56 192 PHE A C 1
ATOM 1497 O O . PHE A 1 192 ? -3.447 7.827 4.201 1.00 41.56 192 PHE A O 1
ATOM 1504 N N . THR A 1 193 ? -2.623 9.869 4.684 1.00 38.44 193 THR A N 1
ATOM 1505 C CA . THR A 1 193 ? -1.823 10.056 3.469 1.00 38.44 193 THR A CA 1
ATOM 1506 C C . THR A 1 193 ? -0.352 10.183 3.843 1.00 38.44 193 THR A C 1
ATOM 1508 O O . THR A 1 193 ? 0.020 11.023 4.670 1.00 38.44 193 THR A O 1
ATOM 1511 N N . ILE A 1 194 ? 0.493 9.344 3.246 1.00 44.03 194 ILE A N 1
ATOM 1512 C CA . ILE A 1 194 ? 1.949 9.489 3.307 1.00 44.03 194 ILE A CA 1
ATOM 1513 C C . ILE A 1 194 ? 2.350 10.412 2.147 1.00 44.03 194 ILE A C 1
ATOM 1515 O O . ILE A 1 194 ? 2.435 9.953 1.017 1.00 44.03 194 ILE A O 1
ATOM 1519 N N . SER A 1 195 ? 2.564 11.709 2.409 1.00 40.03 195 SER A N 1
ATOM 1520 C CA . SER A 1 195 ? 2.887 12.792 1.439 1.00 40.03 195 SER A CA 1
ATOM 1521 C C . SER A 1 195 ? 1.707 13.532 0.764 1.00 40.03 195 SER A C 1
ATOM 1523 O O . SER A 1 195 ? 0.540 13.225 1.006 1.00 40.03 195 SER A O 1
ATOM 1525 N N . ASP A 1 196 ? 2.055 14.558 -0.032 1.00 39.03 196 ASP A N 1
ATOM 1526 C CA . ASP A 1 196 ? 1.326 15.746 -0.545 1.00 39.03 196 ASP A CA 1
ATOM 1527 C C . ASP A 1 196 ? 0.064 15.480 -1.417 1.00 39.03 196 ASP A C 1
ATOM 1529 O O . ASP A 1 196 ? -0.377 16.299 -2.225 1.00 39.03 196 ASP A O 1
ATOM 1533 N N . ALA A 1 197 ? -0.541 14.300 -1.285 1.00 48.81 197 ALA A N 1
ATOM 1534 C CA . ALA A 1 197 ? -1.489 13.719 -2.228 1.00 48.81 197 ALA A CA 1
ATOM 1535 C C . ALA A 1 197 ? -2.993 13.671 -1.848 1.00 48.81 197 ALA A C 1
ATOM 1537 O O . ALA A 1 197 ? -3.740 13.034 -2.599 1.00 48.81 197 ALA A O 1
ATOM 1538 N N . PRO A 1 198 ? -3.531 14.295 -0.775 1.00 53.88 198 PRO A N 1
ATOM 1539 C CA . PRO A 1 198 ? -4.933 14.067 -0.406 1.00 53.88 198 PRO A CA 1
ATOM 1540 C C . PRO A 1 198 ? -5.960 14.605 -1.421 1.00 53.88 198 PRO A C 1
ATOM 1542 O O . PRO A 1 198 ? -7.132 14.255 -1.321 1.00 53.88 198 PRO A O 1
ATOM 1545 N N . LYS A 1 199 ? -5.555 15.419 -2.408 1.00 56.03 199 LYS A N 1
ATOM 1546 C CA . LYS A 1 199 ? -6.451 15.924 -3.469 1.00 56.03 199 LYS A CA 1
ATOM 1547 C C . LYS A 1 199 ? -6.599 14.993 -4.670 1.00 56.03 199 LYS A C 1
ATOM 1549 O O . LYS A 1 199 ? -7.639 15.012 -5.309 1.00 56.03 199 LYS A O 1
ATOM 1554 N N . HIS A 1 200 ? -5.601 14.156 -4.943 1.00 67.44 200 HIS A N 1
ATOM 1555 C CA . HIS A 1 200 ? -5.571 13.342 -6.161 1.00 67.44 200 HIS A CA 1
ATOM 1556 C C . HIS A 1 200 ? -5.960 11.879 -5.922 1.00 67.44 200 HIS A C 1
ATOM 1558 O O . HIS A 1 200 ? -6.047 11.121 -6.882 1.00 67.44 200 HIS A O 1
ATOM 1564 N N . TYR A 1 201 ? -6.190 11.439 -4.675 1.00 76.50 201 TYR A N 1
ATOM 1565 C CA . TYR A 1 201 ? -6.472 10.016 -4.430 1.00 76.50 201 TYR A CA 1
ATOM 1566 C C . TYR A 1 201 ? -7.780 9.554 -5.089 1.00 76.50 201 TYR A C 1
ATOM 1568 O O . TYR A 1 201 ? -7.817 8.443 -5.601 1.00 76.50 201 TYR A O 1
ATOM 1576 N N . GLU A 1 202 ? -8.821 10.393 -5.131 1.00 82.19 202 GLU A N 1
ATOM 1577 C CA . GLU A 1 202 ? -10.102 10.040 -5.769 1.00 82.19 202 GLU A CA 1
ATOM 1578 C C . GLU A 1 202 ? -9.953 9.916 -7.288 1.00 82.19 202 GLU A C 1
ATOM 1580 O O . GLU A 1 202 ? -10.534 9.033 -7.911 1.00 82.19 202 GLU A O 1
ATOM 1585 N N . GLU A 1 203 ? -9.139 10.778 -7.897 1.00 87.25 203 GLU A N 1
ATOM 1586 C CA . GLU A 1 203 ? -8.826 10.704 -9.325 1.00 87.25 203 GLU A CA 1
ATOM 1587 C C . GLU A 1 203 ? -7.976 9.474 -9.645 1.00 87.25 203 GLU A C 1
ATOM 1589 O O . GLU A 1 203 ? -8.254 8.760 -10.607 1.00 87.25 203 GLU A O 1
ATOM 1594 N N . ARG A 1 204 ? -6.971 9.185 -8.813 1.00 87.44 204 ARG A N 1
ATOM 1595 C CA . ARG A 1 204 ? -6.136 7.983 -8.929 1.00 87.44 204 ARG A CA 1
ATOM 1596 C C . ARG A 1 204 ? -6.953 6.713 -8.752 1.00 87.44 204 ARG A C 1
ATOM 1598 O O . ARG A 1 204 ? -6.757 5.766 -9.500 1.00 87.44 204 ARG A O 1
ATOM 1605 N N . GLU A 1 205 ? -7.901 6.702 -7.822 1.00 88.88 205 GLU A N 1
ATOM 1606 C CA . GLU A 1 205 ? -8.817 5.579 -7.646 1.00 88.88 205 GLU A CA 1
ATOM 1607 C C . GLU A 1 205 ? -9.681 5.359 -8.890 1.00 88.88 205 GLU A C 1
ATOM 1609 O O . GLU A 1 205 ? -9.750 4.236 -9.379 1.00 88.88 205 GLU A O 1
ATOM 1614 N N . LYS A 1 206 ? -10.239 6.424 -9.477 1.00 92.81 206 LYS A N 1
ATOM 1615 C CA . LYS A 1 206 ? -10.971 6.317 -10.749 1.00 92.81 206 LYS A CA 1
ATOM 1616 C C . LYS A 1 206 ? -10.096 5.769 -11.875 1.00 92.81 206 LYS A C 1
ATOM 1618 O O . LYS A 1 206 ? -10.569 4.955 -12.661 1.00 92.81 206 LYS A O 1
ATOM 1623 N N . LYS A 1 207 ? -8.825 6.185 -11.958 1.00 95.31 207 LYS A N 1
ATOM 1624 C CA . LYS A 1 207 ? -7.867 5.614 -12.921 1.00 95.31 207 LYS A CA 1
ATOM 1625 C C . LYS A 1 207 ? -7.648 4.121 -12.660 1.00 95.31 207 LYS A C 1
ATOM 1627 O O . LYS A 1 207 ? -7.642 3.352 -13.616 1.00 95.31 207 LYS A O 1
ATOM 1632 N N . ILE A 1 208 ? -7.510 3.711 -11.393 1.00 95.50 208 ILE A N 1
ATOM 1633 C CA . ILE A 1 208 ? -7.362 2.301 -10.999 1.00 95.50 208 ILE A CA 1
ATOM 1634 C C . ILE A 1 208 ? -8.585 1.483 -11.429 1.00 95.50 208 ILE A C 1
ATOM 1636 O O . ILE A 1 208 ? -8.451 0.457 -12.088 1.00 95.50 208 ILE A O 1
ATOM 1640 N N . GLU A 1 209 ? -9.785 1.956 -11.111 1.00 95.44 209 GLU A N 1
ATOM 1641 C CA . GLU A 1 209 ? -11.029 1.299 -11.517 1.00 95.44 209 GLU A CA 1
ATOM 1642 C C . GLU A 1 209 ? -11.150 1.212 -13.038 1.00 95.44 209 GLU A C 1
ATOM 1644 O O . GLU A 1 209 ? -11.464 0.151 -13.569 1.00 95.44 209 GLU A O 1
ATOM 1649 N N . ALA A 1 210 ? -10.828 2.290 -13.755 1.00 97.06 210 ALA A N 1
ATOM 1650 C CA . ALA A 1 210 ? -10.936 2.337 -15.207 1.00 97.06 210 ALA A CA 1
ATOM 1651 C C . ALA A 1 210 ? -10.094 1.263 -15.914 1.00 97.06 210 ALA A C 1
ATOM 1653 O O . ALA A 1 210 ? -10.555 0.709 -16.912 1.00 97.06 210 ALA A O 1
ATOM 1654 N N . TRP A 1 211 ? -8.893 0.940 -15.417 1.00 96.12 211 TRP A N 1
ATOM 1655 C CA . TRP A 1 211 ? -8.072 -0.111 -16.030 1.00 96.12 211 TRP A CA 1
ATOM 1656 C C . TRP A 1 211 ? -8.441 -1.523 -15.550 1.00 96.12 211 TRP A C 1
ATOM 1658 O O . TRP A 1 211 ? -8.263 -2.481 -16.301 1.00 96.12 211 TRP A O 1
ATOM 1668 N N . GLN A 1 212 ? -8.995 -1.673 -14.339 1.00 97.44 212 GLN A N 1
ATOM 1669 C CA . GLN A 1 212 ? -9.426 -2.978 -13.822 1.00 97.44 212 GLN A CA 1
ATOM 1670 C C . GLN A 1 212 ? -10.793 -3.420 -14.375 1.00 97.44 212 GLN A C 1
ATOM 1672 O O . GLN A 1 212 ? -10.986 -4.602 -14.681 1.00 97.44 212 GLN A O 1
ATOM 1677 N N . ASN A 1 213 ? -11.744 -2.493 -14.529 1.00 97.62 213 ASN A N 1
ATOM 1678 C CA . ASN A 1 213 ? -13.139 -2.785 -14.876 1.00 97.62 213 ASN A CA 1
ATOM 1679 C C . ASN A 1 213 ? -13.319 -3.602 -16.166 1.00 97.62 213 ASN A C 1
ATOM 1681 O O . ASN A 1 213 ? -14.084 -4.564 -16.119 1.00 97.62 213 ASN A O 1
ATOM 1685 N N . PRO A 1 214 ? -12.591 -3.354 -17.276 1.00 97.62 214 PRO A N 1
ATOM 1686 C CA . PRO A 1 214 ? -12.734 -4.164 -18.489 1.00 97.62 214 PRO A CA 1
ATOM 1687 C C . PRO A 1 214 ? -12.506 -5.667 -18.265 1.00 97.62 214 PRO A C 1
ATOM 1689 O O . PRO A 1 214 ? -13.134 -6.503 -18.915 1.00 97.62 214 PRO A O 1
ATOM 1692 N N . ILE A 1 215 ? -11.625 -6.027 -17.328 1.00 97.44 215 ILE A N 1
ATOM 1693 C CA . ILE A 1 215 ? -11.365 -7.419 -16.941 1.00 97.44 215 ILE A CA 1
ATOM 1694 C C . ILE A 1 215 ? -12.390 -7.879 -15.899 1.00 97.44 215 ILE A C 1
ATOM 1696 O O . ILE A 1 215 ? -12.906 -8.994 -15.994 1.00 97.44 215 ILE A O 1
ATOM 1700 N N . LEU A 1 216 ? -12.702 -7.043 -14.902 1.00 97.31 216 LEU A N 1
ATOM 1701 C CA . LEU A 1 216 ? -13.618 -7.396 -13.813 1.00 97.31 216 LEU A CA 1
ATOM 1702 C C . LEU A 1 216 ? -15.056 -7.622 -14.287 1.00 97.31 216 LEU A C 1
ATOM 1704 O O . LEU A 1 216 ? -15.702 -8.572 -13.839 1.00 97.31 216 LEU A O 1
ATOM 1708 N N . GLU A 1 217 ? -15.529 -6.812 -15.226 1.00 97.44 217 GLU A N 1
ATOM 1709 C CA . GLU A 1 217 ? -16.878 -6.881 -15.794 1.00 97.44 217 GLU A CA 1
ATOM 1710 C C . GLU A 1 217 ? -17.023 -8.003 -16.830 1.00 97.44 217 GLU A C 1
ATOM 1712 O O . GLU A 1 217 ? -18.137 -8.412 -17.161 1.00 97.44 217 GLU A O 1
ATOM 1717 N N . ASN A 1 218 ? -15.912 -8.566 -17.312 1.00 97.81 218 ASN A N 1
ATOM 1718 C CA . ASN A 1 218 ? -15.951 -9.668 -18.261 1.00 97.81 218 ASN A CA 1
ATOM 1719 C C . ASN A 1 218 ? -16.482 -10.948 -17.590 1.00 97.81 218 ASN A C 1
ATOM 1721 O O . ASN A 1 218 ? -15.791 -11.597 -16.800 1.00 97.81 218 ASN A O 1
ATOM 1725 N N . SER A 1 219 ? -17.714 -11.333 -17.924 1.00 97.25 219 SER A N 1
ATOM 1726 C CA . SER A 1 219 ? -18.390 -12.515 -17.375 1.00 97.25 219 SER A CA 1
ATOM 1727 C C . SER A 1 219 ? -17.813 -13.850 -17.856 1.00 97.25 219 SER A C 1
ATOM 1729 O O . SER A 1 219 ? -18.086 -14.876 -17.239 1.00 97.25 219 SER A O 1
ATOM 1731 N N . GLN A 1 220 ? -16.997 -13.852 -18.917 1.00 98.00 220 GLN A N 1
ATOM 1732 C CA . GLN A 1 220 ? -16.334 -15.057 -19.431 1.00 98.00 220 GLN A CA 1
ATOM 1733 C C . GLN A 1 220 ? -15.106 -15.453 -18.604 1.00 98.00 220 GLN A C 1
ATOM 1735 O O . GLN A 1 220 ? -14.640 -16.587 -18.690 1.00 98.00 220 GLN A O 1
ATOM 1740 N N . LEU A 1 221 ? -14.566 -14.528 -17.805 1.00 97.50 221 LEU A N 1
ATOM 1741 C CA . LEU A 1 221 ? -13.406 -14.780 -16.959 1.00 97.50 221 LEU A CA 1
ATOM 1742 C C . LEU A 1 221 ? -13.858 -15.204 -15.551 1.00 97.50 221 LEU A C 1
ATOM 1744 O O . LEU A 1 221 ? -14.630 -14.480 -14.913 1.00 97.50 221 LEU A O 1
ATOM 1748 N N . PRO A 1 222 ? -13.370 -16.337 -15.016 1.00 97.81 222 PRO A N 1
ATOM 1749 C CA . PRO A 1 222 ? -13.717 -16.766 -13.668 1.00 97.81 222 PRO A CA 1
ATOM 1750 C C . PRO A 1 222 ? -13.055 -15.874 -12.606 1.00 97.81 222 PRO A C 1
ATOM 1752 O O . PRO A 1 222 ? -11.962 -15.343 -12.809 1.00 97.81 222 PRO A O 1
ATOM 1755 N N . SER A 1 223 ? -13.689 -15.739 -11.437 1.00 96.75 223 SER A N 1
ATOM 1756 C CA . SER A 1 223 ? -13.218 -14.844 -10.366 1.00 96.75 223 SER A CA 1
ATOM 1757 C C . SER A 1 223 ? -11.810 -15.171 -9.863 1.00 96.75 223 SER A C 1
ATOM 1759 O O . SER A 1 223 ? -11.043 -14.255 -9.579 1.00 96.75 223 SER A O 1
ATOM 1761 N N . TRP A 1 224 ? -11.440 -16.457 -9.800 1.00 97.06 224 TRP A N 1
ATOM 1762 C CA . TRP A 1 224 ? -10.093 -16.867 -9.383 1.00 97.06 224 TRP A CA 1
ATOM 1763 C C . TRP A 1 224 ? -9.017 -16.341 -10.344 1.00 97.06 224 TRP A C 1
ATOM 1765 O O . TRP A 1 224 ? -7.956 -15.918 -9.900 1.00 97.06 224 TRP A O 1
ATOM 1775 N N . TYR A 1 225 ? -9.310 -16.316 -11.650 1.00 97.81 225 TYR A N 1
ATOM 1776 C CA . TYR A 1 225 ? -8.372 -15.855 -12.670 1.00 97.81 225 TYR A CA 1
ATOM 1777 C C . TYR A 1 225 ? -8.190 -14.343 -12.589 1.00 97.81 225 TYR A C 1
ATOM 1779 O O . TYR A 1 225 ? -7.064 -13.867 -12.600 1.00 97.81 225 TYR A O 1
ATOM 1787 N N . LYS A 1 226 ? -9.288 -13.594 -12.420 1.00 97.62 226 LYS A N 1
ATOM 1788 C CA . LYS A 1 226 ? -9.243 -12.141 -12.183 1.00 97.62 226 LYS A CA 1
ATOM 1789 C C . LYS A 1 226 ? -8.399 -11.817 -10.950 1.00 97.62 226 LYS A C 1
ATOM 1791 O O . LYS A 1 226 ? -7.529 -10.958 -11.012 1.00 97.62 226 LYS A O 1
ATOM 1796 N N . SER A 1 227 ? -8.633 -12.539 -9.853 1.00 96.38 227 SER A N 1
ATOM 1797 C CA . SER A 1 227 ? -7.872 -12.380 -8.614 1.00 96.38 227 SER A CA 1
ATOM 1798 C C . SER A 1 227 ? -6.379 -12.620 -8.833 1.00 96.38 227 SER A C 1
ATOM 1800 O O . SER A 1 227 ? -5.581 -11.785 -8.423 1.00 96.38 227 SER A O 1
ATOM 1802 N N . ALA A 1 228 ? -5.999 -13.730 -9.474 1.00 97.19 228 ALA A N 1
ATOM 1803 C CA . ALA A 1 228 ? -4.598 -14.035 -9.757 1.00 97.19 228 ALA A CA 1
ATOM 1804 C C . ALA A 1 228 ? -3.971 -12.974 -10.675 1.00 97.19 228 ALA A C 1
ATOM 1806 O O . ALA A 1 228 ? -2.941 -12.404 -10.341 1.00 97.19 228 ALA A O 1
ATOM 1807 N N . LEU A 1 229 ? -4.640 -12.633 -11.779 1.00 96.81 229 LEU A N 1
ATOM 1808 C CA . LEU A 1 229 ? -4.135 -11.690 -12.776 1.00 96.81 229 LEU A CA 1
ATOM 1809 C C . LEU A 1 229 ? -3.767 -10.327 -12.177 1.00 96.81 229 LEU A C 1
ATOM 1811 O O . LEU A 1 229 ? -2.748 -9.757 -12.551 1.00 96.81 229 LEU A O 1
ATOM 1815 N N . PHE A 1 230 ? -4.582 -9.808 -11.256 1.00 97.56 230 PHE A N 1
ATOM 1816 C CA . PHE A 1 230 ? -4.272 -8.547 -10.588 1.00 97.56 230 PHE A CA 1
ATOM 1817 C C . PHE A 1 230 ? -3.285 -8.724 -9.439 1.00 97.56 230 PHE A C 1
ATOM 1819 O O . PHE A 1 230 ? -2.341 -7.949 -9.346 1.00 97.56 230 PHE A O 1
ATOM 1826 N N . ASN A 1 231 ? -3.479 -9.721 -8.571 1.00 97.50 231 ASN A N 1
ATOM 1827 C CA . ASN A 1 231 ? -2.658 -9.845 -7.369 1.00 97.50 231 ASN A CA 1
ATOM 1828 C C . ASN A 1 231 ? -1.209 -10.219 -7.672 1.00 97.50 231 ASN A C 1
ATOM 1830 O O . ASN A 1 231 ? -0.348 -9.714 -6.968 1.00 97.50 231 ASN A O 1
ATOM 1834 N N . GLU A 1 232 ? -0.916 -10.983 -8.730 1.00 96.94 232 GLU A N 1
ATOM 1835 C CA . GLU A 1 232 ? 0.469 -11.284 -9.137 1.00 96.94 232 GLU A CA 1
ATOM 1836 C C . GLU A 1 232 ? 1.258 -10.026 -9.553 1.00 96.94 232 GLU A C 1
ATOM 1838 O O . GLU A 1 232 ? 2.484 -9.996 -9.451 1.00 96.94 232 GLU A O 1
ATOM 1843 N N . LEU A 1 233 ? 0.582 -8.932 -9.932 1.00 96.31 233 LEU A N 1
ATOM 1844 C CA . LEU A 1 233 ? 1.246 -7.661 -10.250 1.00 96.31 233 LEU A CA 1
ATOM 1845 C C . LEU A 1 233 ? 1.902 -6.999 -9.032 1.00 96.31 233 LEU A C 1
ATOM 1847 O O . LEU A 1 233 ? 2.691 -6.074 -9.219 1.00 96.31 233 LEU A O 1
ATOM 1851 N N . TYR A 1 234 ? 1.647 -7.474 -7.804 1.00 95.31 234 TYR A N 1
ATOM 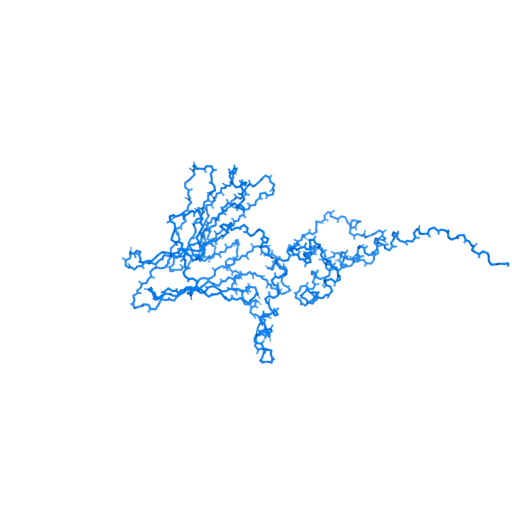1852 C CA . TYR A 1 234 ? 2.332 -6.977 -6.606 1.00 95.31 234 TYR A CA 1
ATOM 1853 C C . TYR A 1 234 ? 3.859 -7.024 -6.743 1.00 95.31 234 TYR A C 1
ATOM 1855 O O . TYR A 1 234 ? 4.556 -6.146 -6.224 1.00 95.31 234 TYR A O 1
ATOM 1863 N N . PHE A 1 235 ? 4.371 -8.006 -7.491 1.00 95.12 235 PHE A N 1
ATOM 1864 C CA . PHE A 1 235 ? 5.796 -8.211 -7.706 1.00 95.12 235 PHE A CA 1
ATOM 1865 C C . PHE A 1 235 ? 6.458 -7.046 -8.456 1.00 95.12 235 PHE A C 1
ATOM 1867 O O . PHE A 1 235 ? 7.630 -6.763 -8.228 1.00 95.12 235 PHE A O 1
ATOM 1874 N N . MET A 1 236 ? 5.700 -6.284 -9.255 1.00 92.56 236 MET A N 1
ATOM 1875 C CA . MET A 1 236 ? 6.198 -5.064 -9.909 1.00 92.56 236 MET A CA 1
ATOM 1876 C C . MET A 1 236 ? 6.595 -3.964 -8.921 1.00 92.56 236 MET A C 1
ATOM 1878 O O . MET A 1 236 ? 7.290 -3.024 -9.291 1.00 92.56 236 MET A O 1
ATOM 1882 N N . THR A 1 237 ? 6.130 -4.060 -7.676 1.00 92.19 237 THR A N 1
ATOM 1883 C CA . THR A 1 237 ? 6.490 -3.144 -6.590 1.00 92.19 237 THR A CA 1
ATOM 1884 C C . THR A 1 237 ? 7.324 -3.828 -5.510 1.00 92.19 237 THR A C 1
ATOM 1886 O O . THR A 1 237 ? 8.306 -3.254 -5.050 1.00 92.19 237 THR A O 1
ATOM 1889 N N . ASP A 1 238 ? 6.982 -5.062 -5.130 1.00 91.88 238 ASP A N 1
ATOM 1890 C CA . ASP A 1 238 ? 7.606 -5.783 -4.009 1.00 91.88 238 ASP A CA 1
ATOM 1891 C C . ASP A 1 238 ? 8.799 -6.663 -4.431 1.00 91.88 238 ASP A C 1
ATOM 1893 O O . ASP A 1 238 ? 9.567 -7.138 -3.598 1.00 91.88 238 ASP A O 1
ATOM 1897 N N . GLY A 1 239 ? 9.013 -6.850 -5.737 1.00 92.69 239 GLY A N 1
ATOM 1898 C CA . GLY A 1 239 ? 10.119 -7.623 -6.311 1.00 92.69 239 GLY A CA 1
ATOM 1899 C C . GLY A 1 239 ? 11.478 -6.924 -6.216 1.00 92.69 239 GLY A C 1
ATOM 1900 O O . GLY A 1 239 ? 12.280 -7.027 -7.135 1.00 92.69 239 GLY A O 1
ATOM 1901 N N . GLY A 1 240 ? 11.732 -6.150 -5.157 1.00 93.62 240 GLY A N 1
ATOM 1902 C CA . GLY A 1 240 ? 12.963 -5.371 -4.989 1.00 93.62 240 GLY A CA 1
ATOM 1903 C C . GLY A 1 240 ? 13.178 -4.345 -6.100 1.00 93.62 240 GLY A C 1
ATOM 1904 O O . GLY A 1 240 ? 14.300 -4.165 -6.551 1.00 93.62 240 GLY A O 1
ATOM 1905 N N . THR A 1 241 ? 12.107 -3.716 -6.580 1.00 95.00 241 THR A N 1
ATOM 1906 C CA . THR A 1 241 ? 12.169 -2.834 -7.750 1.00 95.00 241 THR A CA 1
ATOM 1907 C C . THR A 1 241 ? 13.020 -1.594 -7.477 1.00 95.00 241 THR A C 1
ATOM 1909 O O . THR A 1 241 ? 12.842 -0.905 -6.472 1.00 95.00 241 THR A O 1
ATOM 1912 N N . ILE A 1 242 ? 13.924 -1.295 -8.406 1.00 94.56 242 ILE A N 1
ATOM 1913 C CA . ILE A 1 242 ? 14.729 -0.082 -8.453 1.00 94.56 242 ILE A CA 1
ATOM 1914 C C . ILE A 1 242 ? 14.338 0.686 -9.707 1.00 94.56 242 ILE A C 1
ATOM 1916 O O . ILE A 1 242 ? 14.374 0.166 -10.822 1.00 94.56 242 ILE A O 1
ATOM 1920 N N . TRP A 1 243 ? 14.005 1.954 -9.511 1.00 94.88 243 TRP A N 1
ATOM 1921 C CA . TRP A 1 243 ? 13.679 2.861 -10.592 1.00 94.88 243 TRP A CA 1
ATOM 1922 C C . TRP A 1 243 ? 14.402 4.183 -10.361 1.00 94.88 243 TRP A C 1
ATOM 1924 O O . TRP A 1 243 ? 14.136 4.879 -9.381 1.00 94.88 243 TRP A O 1
ATOM 1934 N N . VAL A 1 244 ? 15.366 4.487 -11.231 1.00 92.25 244 VAL A N 1
ATOM 1935 C CA . VAL A 1 244 ? 16.272 5.628 -11.068 1.00 92.25 244 VAL A CA 1
ATOM 1936 C C . VAL A 1 244 ? 16.231 6.545 -12.277 1.00 92.25 244 VAL A C 1
ATOM 1938 O O . VAL A 1 244 ? 16.195 6.096 -13.423 1.00 92.25 244 VAL A O 1
ATOM 1941 N N . GLU A 1 245 ? 16.257 7.847 -12.018 1.00 89.94 245 GLU A N 1
ATOM 1942 C CA . GLU A 1 245 ? 16.438 8.852 -13.061 1.00 89.94 245 GLU A CA 1
ATOM 1943 C C . GLU A 1 245 ? 17.853 8.754 -13.642 1.00 89.94 245 GLU A C 1
ATOM 1945 O O . GLU A 1 245 ? 18.813 8.460 -12.926 1.00 89.94 245 GLU A O 1
ATOM 1950 N N . VAL A 1 246 ? 17.988 9.012 -14.943 1.00 84.06 246 VAL A N 1
ATOM 1951 C CA . VAL A 1 246 ? 19.297 9.112 -15.597 1.00 84.06 246 VAL A CA 1
ATOM 1952 C C . VAL A 1 246 ? 19.776 10.560 -15.475 1.00 84.06 246 VAL A C 1
ATOM 1954 O O . VAL A 1 246 ? 19.111 11.447 -16.020 1.00 84.06 246 VAL A O 1
ATOM 1957 N N . PRO A 1 247 ? 20.898 10.833 -14.778 1.00 77.81 247 PRO A N 1
ATOM 1958 C CA . PRO A 1 247 ? 21.417 12.187 -14.639 1.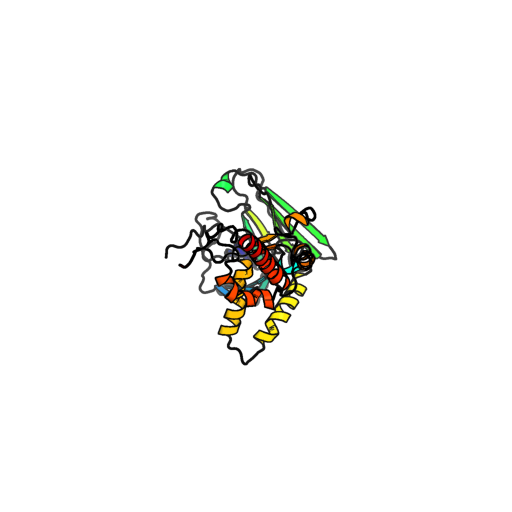00 77.81 247 PRO A CA 1
ATOM 1959 C C . PRO A 1 247 ? 21.645 12.859 -16.002 1.00 77.81 247 PRO A C 1
ATOM 1961 O O . PRO A 1 247 ? 22.114 12.207 -16.939 1.00 77.81 247 PRO A O 1
ATOM 1964 N N . PRO A 1 248 ? 21.374 14.170 -16.126 1.00 67.94 248 PRO A N 1
ATOM 1965 C CA . PRO A 1 248 ? 21.585 14.903 -17.376 1.00 67.94 248 PRO A CA 1
ATOM 1966 C C . PRO A 1 248 ? 23.062 14.944 -17.796 1.00 67.94 248 PRO A C 1
ATOM 1968 O O . PRO A 1 248 ? 23.346 15.065 -18.986 1.00 67.94 248 PRO A O 1
ATOM 1971 N N . ASP A 1 249 ? 23.969 14.803 -16.825 1.00 65.50 249 ASP A N 1
ATOM 1972 C CA . ASP A 1 249 ? 25.422 14.834 -17.006 1.00 65.50 249 ASP A CA 1
ATOM 1973 C C . ASP A 1 249 ? 26.015 13.467 -17.379 1.00 65.50 249 ASP A C 1
ATOM 1975 O O . ASP A 1 249 ? 27.213 13.386 -17.634 1.00 65.50 249 ASP A O 1
ATOM 1979 N N . CYS A 1 250 ? 25.211 12.392 -17.421 1.00 59.91 250 CYS A N 1
ATOM 1980 C CA . CYS A 1 250 ? 25.658 11.133 -18.013 1.00 59.91 250 CYS A CA 1
ATOM 1981 C C . CYS A 1 250 ? 25.945 11.394 -19.491 1.00 59.91 250 CYS A C 1
ATOM 1983 O O . CYS A 1 250 ? 25.028 11.641 -20.289 1.00 59.91 250 CYS A O 1
ATOM 1985 N N . CYS A 1 251 ? 27.233 11.404 -19.830 1.00 52.22 251 CYS A N 1
ATOM 1986 C CA . CYS A 1 251 ? 27.696 11.727 -21.161 1.00 52.22 251 CYS A CA 1
ATOM 1987 C C . CYS A 1 251 ? 27.057 10.770 -22.163 1.00 52.22 251 CYS A C 1
ATOM 1989 O O . CYS A 1 251 ? 26.829 9.593 -21.880 1.00 52.22 251 CYS A O 1
ATOM 1991 N N . ALA A 1 252 ? 26.776 11.272 -23.365 1.00 54.62 252 ALA A N 1
ATOM 1992 C CA . ALA A 1 252 ? 26.323 10.408 -24.444 1.00 54.62 252 ALA A CA 1
ATOM 1993 C C . ALA A 1 252 ? 27.332 9.269 -24.682 1.00 54.62 252 ALA A C 1
ATOM 1995 O O . ALA A 1 252 ? 26.901 8.193 -25.056 1.00 54.62 252 ALA A O 1
ATOM 1996 N N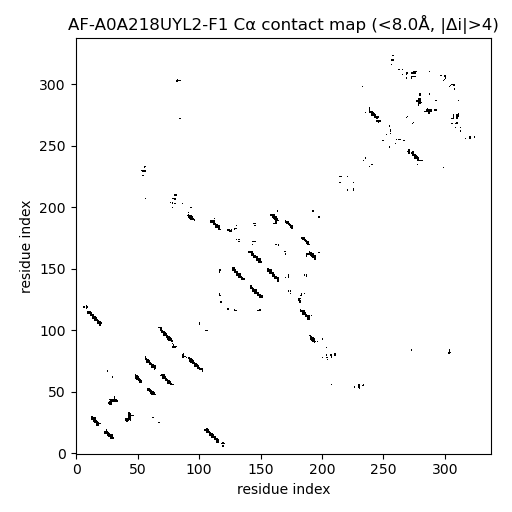 . GLU A 1 253 ? 28.616 9.480 -24.365 1.00 53.97 253 GLU A N 1
ATOM 1997 C CA . GLU A 1 253 ? 29.681 8.471 -24.388 1.00 53.97 253 GLU A CA 1
ATOM 1998 C C . GLU A 1 253 ? 29.561 7.369 -23.313 1.00 53.97 253 GLU A C 1
ATOM 2000 O O . GLU A 1 253 ? 30.008 6.260 -23.567 1.00 53.97 253 GLU A O 1
ATOM 2005 N N . ASP A 1 254 ? 28.950 7.631 -22.148 1.00 52.72 254 ASP A N 1
ATOM 2006 C CA . ASP A 1 254 ? 28.716 6.613 -21.098 1.00 52.72 254 ASP A CA 1
ATOM 2007 C C . ASP A 1 254 ? 27.467 5.762 -21.383 1.00 52.72 254 ASP A C 1
ATOM 2009 O O . ASP A 1 254 ? 27.273 4.706 -20.790 1.00 52.72 254 ASP A O 1
ATOM 2013 N N . LEU A 1 255 ? 26.584 6.255 -22.258 1.00 54.47 255 LEU A N 1
ATOM 2014 C CA . LEU A 1 255 ? 25.369 5.567 -22.704 1.00 54.47 255 LEU A CA 1
ATOM 2015 C C . LEU A 1 255 ? 25.532 4.971 -24.109 1.00 54.47 255 LEU A C 1
ATOM 2017 O O . LEU A 1 255 ? 24.763 4.100 -24.503 1.00 54.47 255 LEU A O 1
ATOM 2021 N N . GLN A 1 256 ? 26.502 5.446 -24.884 1.00 53.97 256 GLN A N 1
ATOM 2022 C CA . GLN A 1 256 ? 26.915 4.845 -26.141 1.00 53.97 256 GLN A CA 1
ATOM 2023 C C . GLN A 1 256 ? 27.820 3.671 -25.788 1.00 53.97 256 GLN A C 1
ATOM 2025 O O . GLN A 1 256 ? 28.938 3.866 -25.322 1.00 53.97 256 GLN A O 1
ATOM 2030 N N . GLY A 1 257 ? 27.344 2.447 -26.023 1.00 52.34 257 GLY A N 1
ATOM 2031 C CA . GLY A 1 257 ? 28.198 1.263 -25.984 1.00 52.34 257 GLY A CA 1
ATOM 2032 C C . GLY A 1 257 ? 29.445 1.418 -26.879 1.00 52.34 257 GLY A C 1
ATOM 2033 O O . GLY A 1 257 ? 29.551 2.389 -27.641 1.00 52.34 257 GLY A O 1
ATOM 2034 N N . PRO A 1 258 ? 30.391 0.460 -26.838 1.00 47.75 258 PRO A N 1
ATOM 2035 C CA . PRO A 1 258 ? 31.756 0.607 -27.366 1.00 47.75 258 PRO A CA 1
ATOM 2036 C C . PRO A 1 258 ? 31.907 0.967 -28.860 1.00 47.75 258 PRO A C 1
ATOM 2038 O O . PRO A 1 258 ? 33.026 1.193 -29.315 1.00 47.75 258 PRO A O 1
ATOM 2041 N N . ALA A 1 259 ? 30.822 1.080 -29.630 1.00 48.78 259 ALA A N 1
ATOM 2042 C CA . ALA A 1 259 ? 30.849 1.382 -31.058 1.00 48.78 259 ALA A CA 1
ATOM 2043 C C . ALA A 1 259 ? 29.906 2.518 -31.514 1.00 48.78 259 ALA A C 1
ATOM 2045 O O . ALA A 1 259 ? 29.686 2.667 -32.717 1.00 48.78 259 ALA A O 1
ATOM 2046 N N . GLY A 1 260 ? 29.320 3.320 -30.610 1.00 52.16 260 GLY A N 1
ATOM 2047 C CA . GLY A 1 260 ? 28.383 4.391 -31.003 1.00 52.16 260 GLY A CA 1
ATOM 2048 C C . GLY A 1 260 ? 27.174 3.893 -31.820 1.00 52.16 260 GLY A C 1
ATOM 2049 O O . GLY A 1 260 ? 26.581 4.652 -32.592 1.00 52.16 260 GLY A O 1
ATOM 2050 N N . ALA A 1 261 ? 26.840 2.608 -31.688 1.00 53.12 261 ALA A N 1
ATOM 2051 C CA . ALA A 1 261 ? 25.927 1.884 -32.556 1.00 53.12 261 ALA A CA 1
ATOM 2052 C C . ALA A 1 261 ? 24.491 1.866 -31.999 1.00 53.12 261 ALA A C 1
ATOM 2054 O O . ALA A 1 261 ? 24.263 1.833 -30.796 1.00 53.12 261 ALA A O 1
ATOM 2055 N N . GLY A 1 262 ? 23.510 1.943 -32.904 1.00 55.62 262 GLY A N 1
ATOM 2056 C CA . GLY A 1 262 ? 22.130 1.471 -32.711 1.00 55.62 262 GLY A CA 1
ATOM 2057 C C . GLY A 1 262 ? 21.189 2.282 -31.815 1.00 55.62 262 GLY A C 1
ATOM 205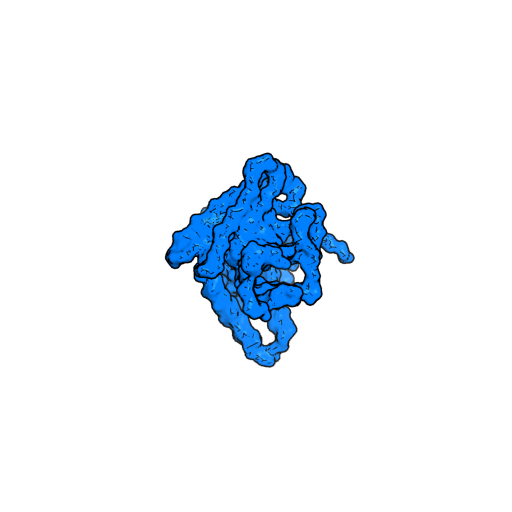8 O O . GLY A 1 262 ? 20.096 2.651 -32.250 1.00 55.62 262 GLY A O 1
ATOM 2059 N N . LEU A 1 263 ? 21.576 2.577 -30.576 1.00 62.44 263 LEU A N 1
ATOM 2060 C CA . LEU A 1 263 ? 20.616 2.814 -29.489 1.00 62.44 263 LEU A CA 1
ATOM 2061 C C . LEU A 1 263 ? 20.398 4.276 -29.096 1.00 62.44 263 LEU A C 1
ATOM 2063 O O . LEU A 1 263 ? 19.566 4.582 -28.241 1.00 62.44 263 LEU A O 1
ATOM 2067 N N . SER A 1 264 ? 21.062 5.212 -29.777 1.00 66.44 264 SER A N 1
ATOM 2068 C CA . SER A 1 264 ? 20.900 6.655 -29.539 1.00 66.44 264 SER A CA 1
ATOM 2069 C C . SER A 1 264 ? 19.443 7.131 -29.634 1.00 66.44 264 SER A C 1
ATOM 2071 O O . SER A 1 264 ? 19.046 8.081 -28.958 1.00 66.44 264 SER A O 1
ATOM 2073 N N . HIS A 1 265 ? 18.623 6.438 -30.427 1.00 73.62 265 HIS A N 1
ATOM 2074 C CA . HIS A 1 265 ? 17.197 6.710 -30.581 1.00 73.62 265 HIS A CA 1
ATOM 2075 C C . HIS A 1 265 ? 16.355 6.363 -29.336 1.00 73.62 265 HIS A C 1
ATOM 2077 O O . HIS A 1 265 ? 15.250 6.889 -29.198 1.00 73.62 265 HIS A O 1
ATOM 2083 N N . LEU A 1 266 ? 16.861 5.521 -28.424 1.00 77.12 266 LEU A N 1
ATOM 2084 C CA . LEU A 1 266 ? 16.203 5.148 -27.164 1.00 77.12 266 LEU A CA 1
ATOM 2085 C C . LEU A 1 266 ? 16.623 6.031 -25.980 1.00 77.12 266 LEU A C 1
ATOM 2087 O O . LEU A 1 266 ? 15.902 6.093 -24.984 1.00 77.12 266 LEU A O 1
ATOM 2091 N N . LEU A 1 267 ? 17.716 6.793 -26.106 1.00 78.06 267 LEU A N 1
ATOM 2092 C CA . LEU A 1 267 ? 18.168 7.747 -25.083 1.00 78.06 267 LEU A CA 1
ATOM 2093 C C . LEU A 1 267 ? 17.076 8.721 -24.602 1.00 78.06 267 LEU A C 1
ATOM 2095 O O . LEU A 1 267 ? 17.021 8.981 -23.399 1.00 78.06 267 LEU A O 1
ATOM 2099 N N . PRO A 1 268 ? 16.185 9.262 -25.462 1.00 85.31 268 PRO A N 1
ATOM 2100 C CA . PRO A 1 268 ? 15.086 10.103 -24.991 1.00 85.31 268 PRO A CA 1
ATOM 2101 C C . PRO A 1 268 ? 14.152 9.370 -24.023 1.00 85.31 268 PRO A C 1
ATOM 2103 O O . PRO A 1 268 ? 13.721 9.960 -23.038 1.00 85.31 268 PRO A O 1
ATOM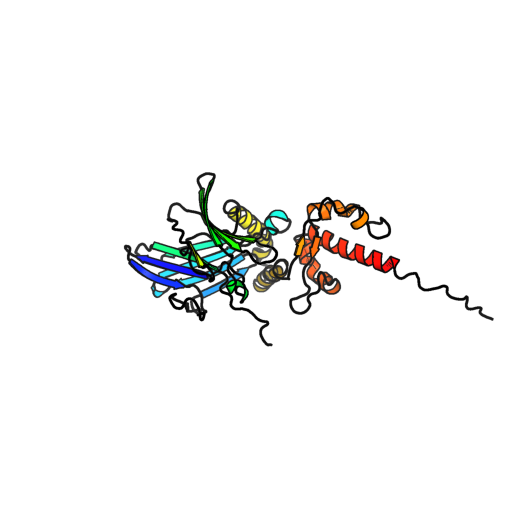 2106 N N . VAL A 1 269 ? 13.888 8.079 -24.261 1.00 87.69 269 VAL A N 1
ATOM 2107 C CA . VAL A 1 269 ? 13.044 7.256 -23.383 1.00 87.69 269 VAL A CA 1
ATOM 2108 C C . VAL A 1 269 ? 13.730 7.050 -22.036 1.00 87.69 269 VAL A C 1
ATOM 2110 O O . VAL A 1 269 ? 13.094 7.237 -21.007 1.00 87.69 269 VAL A O 1
ATOM 2113 N N . LEU A 1 270 ? 15.028 6.742 -22.017 1.00 86.94 270 LEU A N 1
ATOM 2114 C CA . LEU A 1 270 ? 15.780 6.591 -20.766 1.00 86.94 270 LEU A CA 1
ATOM 2115 C C . LEU A 1 270 ? 15.851 7.886 -19.953 1.00 86.94 270 LEU A C 1
ATOM 2117 O O . LEU A 1 270 ? 15.768 7.858 -18.730 1.00 86.94 270 LEU A O 1
ATOM 2121 N N . ARG A 1 271 ? 15.986 9.033 -20.622 1.00 86.62 271 ARG A N 1
ATOM 2122 C CA . ARG A 1 271 ? 16.005 10.340 -19.952 1.00 86.62 271 ARG A CA 1
ATOM 2123 C C . ARG A 1 271 ? 14.649 10.714 -19.366 1.00 86.62 271 ARG A C 1
ATOM 2125 O O . ARG A 1 271 ? 14.600 11.319 -18.305 1.00 86.62 271 ARG A O 1
ATOM 2132 N N . GLU A 1 272 ? 13.563 10.380 -20.057 1.00 90.88 272 GLU A N 1
ATOM 2133 C CA . GLU A 1 272 ? 12.207 10.707 -19.610 1.00 90.88 272 GLU A CA 1
ATOM 2134 C C . GLU A 1 272 ? 11.686 9.726 -18.550 1.00 90.88 272 GLU A C 1
ATOM 2136 O O . GLU A 1 272 ? 11.020 10.142 -17.605 1.00 90.88 272 GLU A O 1
ATOM 2141 N N . TYR A 1 273 ? 11.991 8.434 -18.696 1.00 92.75 273 TYR A N 1
ATOM 2142 C CA . TYR A 1 273 ? 11.414 7.361 -17.885 1.00 92.75 273 TYR A CA 1
ATOM 2143 C C . TYR A 1 273 ? 12.420 6.650 -16.982 1.00 92.75 273 TYR A C 1
ATOM 2145 O O . TYR A 1 273 ? 11.999 5.789 -16.226 1.00 92.75 273 TYR A O 1
ATOM 2153 N N . GLY A 1 274 ? 13.711 6.980 -17.016 1.00 92.00 274 GLY A N 1
ATOM 2154 C CA . GLY A 1 274 ? 14.727 6.392 -16.140 1.00 92.00 274 GLY A CA 1
ATOM 2155 C C . GLY A 1 274 ? 15.162 4.967 -16.507 1.00 92.00 274 GLY A C 1
ATOM 2156 O O . GLY A 1 274 ? 14.687 4.374 -17.480 1.00 92.00 274 GLY A O 1
ATOM 2157 N N . ARG A 1 275 ? 16.076 4.413 -15.699 1.00 92.06 275 ARG A N 1
ATOM 2158 C CA . ARG A 1 275 ? 16.471 2.993 -15.714 1.00 92.06 275 ARG A CA 1
ATOM 2159 C C . ARG A 1 275 ? 15.619 2.199 -14.731 1.00 92.06 275 ARG A C 1
ATOM 2161 O O . ARG A 1 275 ? 15.335 2.673 -13.628 1.00 92.06 275 ARG A O 1
ATOM 2168 N N . PHE A 1 276 ? 15.215 1.002 -15.141 1.00 94.69 276 PHE A N 1
ATOM 2169 C CA . PHE A 1 276 ? 14.294 0.156 -14.390 1.00 94.69 276 PHE A CA 1
ATOM 2170 C C . PHE A 1 276 ? 14.865 -1.246 -14.196 1.00 94.69 276 PHE A C 1
ATOM 2172 O O . PHE A 1 276 ? 15.274 -1.906 -15.152 1.00 94.69 276 PHE A O 1
ATOM 2179 N N . ALA A 1 277 ? 14.842 -1.723 -12.957 1.00 94.38 277 ALA A N 1
ATOM 2180 C CA . ALA A 1 277 ? 15.264 -3.070 -12.631 1.00 94.38 277 ALA A CA 1
ATOM 2181 C C . ALA A 1 277 ? 14.401 -3.676 -11.529 1.00 94.38 277 ALA A C 1
ATOM 2183 O O . ALA A 1 277 ? 13.953 -2.981 -10.622 1.00 94.38 277 ALA A O 1
ATOM 2184 N N . TYR A 1 278 ? 14.203 -4.987 -11.581 1.00 95.81 278 TYR A N 1
ATOM 2185 C CA . TYR A 1 278 ? 13.560 -5.741 -10.510 1.00 95.81 278 TYR A CA 1
ATOM 2186 C C . TYR A 1 278 ? 14.260 -7.091 -10.317 1.00 95.81 278 TYR A C 1
ATOM 2188 O O . TYR A 1 278 ? 14.940 -7.584 -11.221 1.00 95.81 278 TYR A O 1
ATOM 2196 N N . LEU A 1 279 ? 14.162 -7.650 -9.113 1.00 96.19 279 LEU A N 1
ATOM 2197 C CA . LEU A 1 279 ? 14.797 -8.914 -8.758 1.00 96.19 279 LEU A CA 1
ATOM 2198 C C . LEU A 1 279 ? 14.047 -10.091 -9.374 1.00 96.19 279 LEU A C 1
ATOM 2200 O O . LEU A 1 279 ? 12.822 -10.098 -9.444 1.00 96.19 279 LEU A O 1
ATOM 2204 N N . GLU A 1 280 ? 14.784 -11.138 -9.721 1.00 94.31 280 GLU A N 1
ATOM 2205 C CA . GLU A 1 280 ? 14.216 -12.444 -10.051 1.00 94.31 280 GLU A CA 1
ATOM 2206 C C . GLU A 1 280 ? 13.396 -13.019 -8.887 1.00 94.31 280 GLU A C 1
ATOM 2208 O O . GLU A 1 280 ? 12.299 -13.539 -9.076 1.00 94.31 280 GLU A O 1
ATOM 2213 N N . GLY A 1 281 ? 13.910 -12.892 -7.663 1.00 90.31 281 GLY A N 1
ATOM 2214 C CA . GLY A 1 281 ? 13.217 -13.314 -6.456 1.00 90.31 281 GLY A CA 1
ATOM 2215 C C . GLY A 1 281 ? 13.990 -12.971 -5.187 1.00 90.31 281 GLY A C 1
ATOM 2216 O O . GLY A 1 281 ? 15.100 -12.444 -5.216 1.00 90.31 281 GLY A O 1
ATOM 2217 N N . GLN A 1 282 ? 13.405 -13.286 -4.032 1.00 84.75 282 GLN A N 1
ATOM 2218 C CA . GLN A 1 282 ? 14.050 -13.019 -2.739 1.00 84.75 282 GLN A CA 1
ATOM 2219 C C . GLN A 1 282 ? 15.264 -13.928 -2.482 1.00 84.75 282 GLN A C 1
ATOM 2221 O O . GLN A 1 282 ? 16.223 -13.510 -1.824 1.00 84.75 282 GLN A O 1
ATOM 2226 N N . GLU A 1 283 ? 15.221 -15.159 -3.002 1.00 87.88 283 GLU A N 1
ATOM 2227 C CA . GLU A 1 283 ? 16.305 -16.144 -2.890 1.00 87.88 283 GLU A CA 1
ATOM 2228 C C . GLU A 1 283 ? 17.421 -15.872 -3.909 1.00 87.88 283 GLU A C 1
ATOM 2230 O O . GLU A 1 283 ? 18.603 -15.927 -3.565 1.00 87.88 283 GLU A O 1
ATOM 2235 N N . TYR A 1 284 ? 17.049 -15.492 -5.135 1.00 88.06 284 TYR A N 1
ATOM 2236 C CA . TYR A 1 284 ? 17.966 -15.159 -6.222 1.00 88.06 284 TYR A CA 1
ATOM 2237 C C . TYR A 1 284 ? 18.001 -13.648 -6.430 1.00 88.06 284 TYR A C 1
ATOM 2239 O O . TYR A 1 284 ? 17.204 -13.069 -7.165 1.00 88.06 284 TYR A O 1
ATOM 2247 N N . ARG A 1 285 ? 18.950 -12.993 -5.755 1.00 91.75 285 ARG A N 1
ATOM 2248 C CA . ARG A 1 285 ? 19.121 -11.533 -5.793 1.00 91.75 285 ARG A CA 1
ATOM 2249 C C . ARG A 1 285 ? 19.844 -11.078 -7.063 1.00 91.75 285 ARG A C 1
ATOM 2251 O O . ARG A 1 285 ? 20.913 -10.474 -6.993 1.00 91.75 285 ARG A O 1
ATOM 2258 N N . MET A 1 286 ? 19.272 -11.418 -8.211 1.00 93.44 286 MET A N 1
ATOM 2259 C CA . MET A 1 286 ? 19.745 -11.046 -9.540 1.00 93.44 286 MET A CA 1
ATOM 2260 C C . MET A 1 286 ? 18.724 -10.101 -10.167 1.00 93.44 286 MET A C 1
ATOM 2262 O O . MET A 1 286 ? 17.527 -10.377 -10.140 1.00 93.44 286 MET A O 1
ATOM 2266 N N . TYR A 1 287 ? 19.189 -8.960 -10.673 1.00 94.31 287 TYR A N 1
ATOM 2267 C CA . TYR A 1 287 ? 18.328 -7.979 -11.328 1.00 94.31 287 TYR A CA 1
ATOM 2268 C C . TYR A 1 287 ? 18.149 -8.318 -12.802 1.00 94.31 287 TYR A C 1
ATOM 2270 O O . TYR A 1 287 ? 19.127 -8.614 -13.484 1.00 94.31 287 TYR A O 1
ATOM 2278 N N . ASN A 1 288 ? 16.909 -8.212 -13.286 1.00 93.81 288 ASN A N 1
ATOM 2279 C CA . ASN A 1 288 ? 16.553 -8.359 -14.698 1.00 93.81 288 ASN A CA 1
ATOM 2280 C C . ASN A 1 288 ? 17.079 -9.662 -15.336 1.00 93.81 288 ASN A C 1
ATOM 2282 O O . ASN A 1 288 ? 17.478 -9.655 -16.500 1.00 93.81 288 ASN A O 1
ATOM 2286 N N . THR A 1 289 ? 17.063 -10.781 -14.594 1.00 93.00 289 THR A N 1
ATOM 2287 C CA . THR A 1 289 ? 17.394 -12.114 -15.126 1.00 93.00 289 THR A CA 1
ATOM 2288 C C . THR A 1 289 ? 16.566 -12.381 -16.386 1.00 93.00 289 THR A C 1
ATOM 2290 O O . THR A 1 289 ? 15.346 -12.533 -16.311 1.00 93.00 289 THR A O 1
ATOM 2293 N N . TYR A 1 290 ? 17.207 -12.372 -17.558 1.00 92.12 290 TYR A N 1
ATOM 2294 C CA . TYR A 1 290 ? 16.498 -12.201 -18.830 1.00 92.12 290 TYR A CA 1
ATOM 2295 C C . TYR A 1 290 ? 15.650 -13.413 -19.229 1.00 92.12 290 TYR A C 1
ATOM 2297 O O . TYR A 1 290 ? 14.546 -13.257 -19.750 1.00 92.12 290 TYR A O 1
ATOM 2305 N N . ASP A 1 291 ? 16.130 -14.625 -18.951 1.00 93.25 291 ASP A N 1
ATOM 2306 C CA . ASP A 1 291 ? 15.401 -15.871 -19.195 1.00 93.25 291 ASP A CA 1
ATOM 2307 C C . ASP A 1 291 ? 14.116 -15.962 -18.362 1.00 93.25 291 ASP A C 1
ATOM 2309 O O . ASP A 1 291 ? 13.101 -16.457 -18.852 1.00 93.25 291 ASP A O 1
ATOM 2313 N N . VAL A 1 292 ? 14.115 -15.405 -17.149 1.00 93.81 292 VAL A N 1
ATOM 2314 C CA . VAL A 1 292 ? 12.912 -15.283 -16.314 1.00 93.81 292 VAL A CA 1
ATOM 2315 C C . VAL A 1 292 ? 12.054 -14.096 -16.763 1.00 93.81 292 VAL A C 1
ATOM 2317 O O . VAL A 1 292 ? 10.834 -14.225 -16.908 1.00 93.81 292 VAL A O 1
ATOM 2320 N N . HIS A 1 293 ? 12.679 -12.950 -17.049 1.00 95.06 293 HIS A N 1
ATOM 2321 C CA . HIS A 1 293 ? 12.002 -11.748 -17.533 1.00 95.06 293 HIS A CA 1
ATOM 2322 C C . HIS A 1 293 ? 11.223 -12.011 -18.825 1.00 95.06 293 HIS A C 1
ATOM 2324 O O . HIS A 1 293 ? 10.135 -11.468 -18.980 1.00 95.06 293 HIS A O 1
ATOM 2330 N N . PHE A 1 294 ? 11.699 -12.896 -19.707 1.00 93.81 294 PHE A N 1
ATOM 2331 C CA . PHE A 1 294 ? 10.972 -13.318 -20.907 1.00 93.81 294 PHE A CA 1
ATOM 2332 C C . PHE A 1 294 ? 9.503 -13.671 -20.611 1.00 93.81 294 PHE A C 1
ATOM 2334 O O . PHE A 1 294 ? 8.603 -13.187 -21.300 1.00 93.81 294 PHE A O 1
ATOM 2341 N N . TYR A 1 295 ? 9.242 -14.425 -19.538 1.00 92.31 295 TYR A N 1
ATOM 2342 C CA . TYR A 1 295 ? 7.888 -14.816 -19.131 1.00 92.31 295 TYR A CA 1
ATOM 2343 C C . TYR A 1 295 ? 7.118 -13.684 -18.439 1.00 92.31 295 TYR A C 1
ATOM 2345 O O . TYR A 1 295 ? 5.914 -13.538 -18.650 1.00 92.31 295 TYR A O 1
ATOM 2353 N N . ALA A 1 296 ? 7.799 -12.874 -17.627 1.00 89.75 296 ALA A N 1
ATOM 2354 C CA . ALA A 1 296 ? 7.190 -11.770 -16.881 1.00 89.75 296 ALA A CA 1
ATOM 2355 C C . ALA A 1 296 ? 6.970 -10.498 -17.727 1.00 89.75 296 ALA A C 1
ATOM 2357 O O . ALA A 1 296 ? 6.195 -9.619 -17.344 1.00 89.75 296 ALA A O 1
ATOM 2358 N N . SER A 1 297 ? 7.614 -10.407 -18.895 1.00 93.00 297 SER A N 1
ATOM 2359 C CA . SER A 1 297 ? 7.644 -9.229 -19.771 1.00 93.00 297 SER A CA 1
ATOM 2360 C C . SER A 1 297 ? 6.258 -8.735 -20.180 1.00 93.00 297 SER A C 1
ATOM 2362 O O . SER A 1 297 ? 6.076 -7.538 -20.393 1.00 93.00 297 SER A O 1
ATOM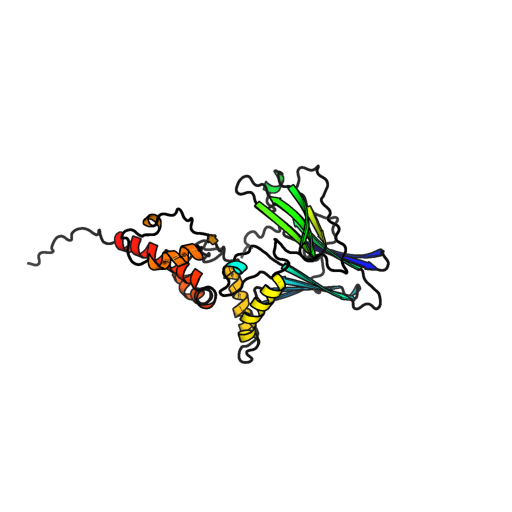 2364 N N . PHE A 1 298 ? 5.254 -9.621 -20.217 1.00 95.50 298 PHE A N 1
ATOM 2365 C CA . PHE A 1 298 ? 3.867 -9.267 -20.516 1.00 95.50 298 PHE A CA 1
ATOM 2366 C C . PHE A 1 298 ? 3.321 -8.172 -19.594 1.00 95.50 298 PHE A C 1
ATOM 2368 O O . PHE A 1 298 ? 2.638 -7.268 -20.073 1.00 95.50 298 PHE A O 1
ATOM 2375 N N . ALA A 1 299 ? 3.653 -8.196 -18.300 1.00 94.62 299 ALA A N 1
ATOM 2376 C CA . ALA A 1 299 ? 3.202 -7.163 -17.371 1.00 94.62 299 ALA A CA 1
ATOM 2377 C C . ALA A 1 299 ? 3.766 -5.786 -17.758 1.00 94.62 299 ALA A C 1
ATOM 2379 O O . ALA A 1 299 ? 3.018 -4.817 -17.881 1.00 94.62 299 ALA A O 1
ATOM 2380 N N . LEU A 1 300 ? 5.072 -5.706 -18.025 1.00 95.38 300 LEU A N 1
ATOM 2381 C CA . LEU A 1 300 ? 5.727 -4.456 -18.402 1.00 95.38 300 LEU A CA 1
ATOM 2382 C C . LEU A 1 300 ? 5.326 -3.987 -19.801 1.00 95.38 300 LEU A C 1
ATOM 2384 O O . LEU A 1 300 ? 4.953 -2.830 -19.958 1.00 95.38 300 LEU A O 1
ATOM 2388 N N . ILE A 1 301 ? 5.341 -4.848 -20.818 1.00 96.62 301 ILE A N 1
ATOM 2389 C CA . ILE A 1 301 ? 5.014 -4.430 -22.188 1.00 96.62 301 ILE A CA 1
ATOM 2390 C C . ILE A 1 301 ? 3.559 -3.968 -22.321 1.00 96.62 301 ILE A C 1
ATOM 2392 O O . ILE A 1 301 ? 3.282 -3.032 -23.070 1.00 96.62 301 ILE A O 1
ATOM 2396 N N . MET A 1 302 ? 2.631 -4.591 -21.586 1.00 96.75 302 MET A N 1
ATOM 2397 C CA . MET A 1 302 ? 1.217 -4.226 -21.644 1.00 96.75 302 MET A CA 1
ATOM 2398 C C . MET A 1 302 ? 0.902 -2.997 -20.793 1.00 96.75 302 MET A C 1
ATOM 2400 O O . MET A 1 302 ? 0.111 -2.168 -21.231 1.00 96.75 302 MET A O 1
ATOM 2404 N N . LEU A 1 303 ? 1.496 -2.868 -19.600 1.00 96.94 303 LEU A N 1
ATOM 2405 C CA . LEU A 1 303 ? 1.090 -1.854 -18.619 1.00 96.94 303 LEU A CA 1
ATOM 2406 C C . LEU A 1 303 ? 2.073 -0.678 -18.510 1.00 96.94 303 LEU A C 1
ATOM 2408 O O . LEU A 1 303 ? 1.643 0.458 -18.329 1.00 96.94 303 LEU A O 1
ATOM 2412 N N . TRP A 1 304 ? 3.378 -0.907 -18.665 1.00 97.50 304 TRP A N 1
ATOM 2413 C CA . TRP A 1 304 ? 4.433 0.117 -18.579 1.00 97.50 304 TRP A CA 1
ATOM 2414 C C . TRP A 1 304 ? 5.480 -0.031 -19.700 1.00 97.50 304 TRP A C 1
ATOM 2416 O O . TRP A 1 304 ? 6.673 -0.205 -19.429 1.00 97.50 304 TRP A O 1
ATOM 2426 N N . PRO A 1 305 ? 5.079 0.063 -20.983 1.00 97.00 305 PRO A N 1
ATOM 2427 C CA . PRO A 1 305 ? 5.949 -0.245 -22.120 1.00 97.00 305 PRO A CA 1
ATOM 2428 C C . PRO A 1 305 ? 7.230 0.597 -22.187 1.00 97.00 305 PRO A C 1
ATOM 2430 O O . PRO A 1 305 ? 8.219 0.158 -22.766 1.00 97.00 305 PRO A O 1
ATOM 2433 N N . LYS A 1 306 ? 7.256 1.803 -21.605 1.00 96.19 306 LYS A N 1
ATOM 2434 C CA . LYS A 1 306 ? 8.478 2.625 -21.569 1.00 96.19 306 LYS A CA 1
ATOM 2435 C C . LYS A 1 306 ? 9.527 2.068 -20.604 1.00 96.19 306 LYS A C 1
ATOM 2437 O O . LYS A 1 306 ? 10.710 2.130 -20.919 1.00 96.19 306 LYS A O 1
ATOM 2442 N N . LEU A 1 307 ? 9.099 1.441 -19.507 1.00 95.56 307 LEU A N 1
ATOM 2443 C CA . LEU A 1 307 ? 9.995 0.701 -18.612 1.00 95.56 307 LEU A CA 1
ATOM 2444 C C . LEU A 1 307 ? 10.477 -0.594 -19.265 1.00 95.56 307 LEU A C 1
ATOM 2446 O O . LEU A 1 307 ? 11.638 -0.950 -19.115 1.00 95.56 307 LEU A O 1
ATOM 2450 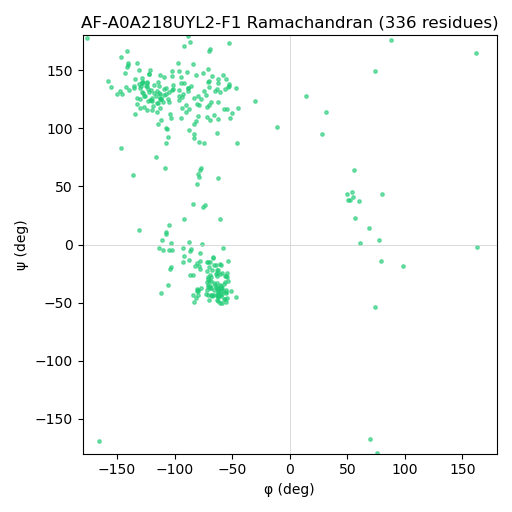N N . GLN A 1 308 ? 9.629 -1.249 -20.067 1.00 95.69 308 GLN A N 1
ATOM 2451 C CA . GLN A 1 308 ? 10.061 -2.395 -20.870 1.00 95.69 308 GLN A CA 1
ATOM 2452 C C . GLN A 1 308 ? 11.178 -2.016 -21.852 1.00 95.69 308 GLN A C 1
ATOM 2454 O O . GLN A 1 308 ? 12.145 -2.758 -21.981 1.00 95.69 308 GLN A O 1
ATOM 2459 N N . ILE A 1 309 ? 11.049 -0.877 -22.541 1.00 92.50 309 ILE A N 1
ATOM 2460 C CA . ILE A 1 309 ? 12.091 -0.364 -23.447 1.00 92.50 309 ILE A CA 1
ATOM 2461 C C . ILE A 1 309 ? 13.374 -0.064 -22.669 1.00 92.50 309 ILE A C 1
ATOM 2463 O O . ILE A 1 309 ? 14.448 -0.447 -23.117 1.00 92.50 309 ILE A O 1
ATOM 2467 N N . SER A 1 310 ? 13.251 0.581 -21.506 1.00 91.19 310 SER A N 1
ATOM 2468 C CA . SER A 1 310 ? 14.382 0.872 -20.621 1.00 91.19 310 SER A CA 1
ATOM 2469 C C . SER A 1 310 ? 15.142 -0.399 -20.224 1.00 91.19 310 SER A C 1
ATOM 2471 O O . SER A 1 310 ? 16.351 -0.471 -20.398 1.00 91.19 310 SER A O 1
ATOM 2473 N N . LEU A 1 311 ? 14.431 -1.453 -19.815 1.00 92.31 311 LEU A N 1
ATOM 2474 C CA . LEU A 1 311 ? 15.048 -2.738 -19.484 1.00 92.31 311 LEU A CA 1
ATOM 2475 C C . LEU A 1 311 ? 15.737 -3.384 -20.696 1.00 92.31 311 LEU A C 1
ATOM 2477 O O . LEU A 1 311 ? 16.845 -3.892 -20.567 1.00 92.31 311 LEU A O 1
ATOM 2481 N N . GLN A 1 312 ? 15.105 -3.377 -21.877 1.00 91.12 312 GLN A N 1
ATOM 2482 C CA . GLN A 1 312 ? 15.697 -3.982 -23.082 1.00 91.12 312 GLN A CA 1
ATOM 2483 C C . GLN A 1 312 ? 16.952 -3.242 -23.547 1.00 91.12 312 GLN A C 1
ATOM 2485 O O . GLN A 1 312 ? 17.876 -3.889 -24.031 1.00 91.12 312 GLN A O 1
ATOM 2490 N N . TYR A 1 313 ? 17.006 -1.922 -23.353 1.00 87.31 313 TYR A N 1
ATOM 2491 C CA . TYR A 1 313 ? 18.207 -1.136 -23.619 1.00 87.31 313 TYR A CA 1
ATOM 2492 C C . TYR A 1 313 ? 19.412 -1.683 -22.852 1.00 87.31 313 TYR A C 1
ATOM 2494 O O . TYR A 1 313 ? 20.448 -1.942 -23.455 1.00 87.31 313 TYR A O 1
ATOM 2502 N N . ASP A 1 314 ? 19.259 -1.913 -21.544 1.00 85.00 314 ASP A N 1
ATOM 2503 C CA . ASP A 1 314 ? 20.341 -2.410 -20.687 1.00 85.00 314 ASP A CA 1
ATOM 2504 C C . ASP A 1 314 ? 20.841 -3.790 -21.152 1.00 85.00 314 ASP A C 1
ATOM 2506 O O . ASP A 1 314 ? 22.031 -4.092 -21.079 1.00 85.00 314 ASP A O 1
ATOM 2510 N N . ILE A 1 315 ? 19.941 -4.632 -21.665 1.00 86.62 315 ILE A N 1
ATOM 2511 C CA . ILE A 1 315 ? 20.281 -5.966 -22.174 1.00 86.62 315 ILE A CA 1
ATOM 2512 C C . ILE A 1 315 ? 21.027 -5.885 -23.507 1.00 86.62 315 ILE A C 1
ATOM 2514 O O . ILE A 1 315 ? 22.000 -6.613 -23.704 1.00 86.62 315 ILE A O 1
ATOM 2518 N N . GLU A 1 316 ? 20.588 -5.016 -24.417 1.00 82.94 316 GLU A N 1
ATOM 2519 C CA . GLU A 1 316 ? 21.250 -4.805 -25.707 1.00 82.94 316 GLU A CA 1
ATOM 2520 C C . GLU A 1 316 ? 22.643 -4.192 -25.520 1.00 82.94 316 GLU A C 1
ATOM 2522 O O . GLU A 1 316 ? 23.608 -4.695 -26.091 1.00 82.94 316 GLU A O 1
ATOM 2527 N N . GLU A 1 317 ? 22.769 -3.200 -24.631 1.00 77.12 317 GLU A N 1
ATOM 2528 C CA . GLU A 1 317 ? 24.043 -2.581 -24.243 1.00 77.12 317 GLU A CA 1
ATOM 2529 C C . GLU A 1 317 ? 25.056 -3.640 -23.766 1.00 77.12 317 GLU A C 1
ATOM 2531 O O . GLU A 1 317 ? 26.210 -3.661 -24.201 1.00 77.12 317 GLU A O 1
ATOM 2536 N N . ILE A 1 318 ? 24.617 -4.571 -22.913 1.00 77.31 318 ILE A N 1
ATOM 2537 C CA . ILE A 1 318 ? 25.449 -5.680 -22.433 1.00 77.31 318 ILE A CA 1
ATOM 2538 C C . ILE A 1 318 ? 25.788 -6.658 -23.569 1.00 77.31 318 ILE A C 1
ATOM 2540 O O . ILE A 1 318 ? 26.929 -7.112 -23.678 1.00 77.31 318 ILE A O 1
ATOM 2544 N N . ALA A 1 319 ? 24.820 -7.002 -24.422 1.00 78.31 319 ALA A N 1
ATOM 2545 C CA . ALA A 1 319 ? 25.031 -7.937 -25.524 1.00 78.31 319 ALA A CA 1
ATOM 2546 C C . ALA A 1 319 ? 26.074 -7.426 -26.533 1.00 78.31 319 ALA A C 1
ATOM 2548 O O . ALA A 1 319 ? 26.912 -8.212 -26.982 1.00 78.31 319 ALA A O 1
ATOM 2549 N N . GLU A 1 320 ? 26.074 -6.125 -26.843 1.00 71.19 320 GLU A N 1
ATOM 2550 C CA . GLU A 1 320 ? 27.092 -5.494 -27.694 1.00 71.19 320 GLU A CA 1
ATOM 2551 C C . GLU A 1 320 ? 28.492 -5.583 -27.067 1.00 71.19 320 GLU A C 1
ATOM 2553 O O . GLU A 1 320 ? 29.440 -6.000 -27.734 1.00 71.19 320 GLU A O 1
ATOM 2558 N N . GLN A 1 321 ? 28.628 -5.310 -25.762 1.00 68.06 321 GLN A N 1
ATOM 2559 C CA . GLN A 1 321 ? 29.910 -5.449 -25.052 1.00 68.06 321 GLN A CA 1
ATOM 2560 C C . GLN A 1 321 ? 30.458 -6.888 -25.098 1.00 68.06 321 GLN A C 1
ATOM 2562 O O . GLN A 1 321 ? 31.670 -7.111 -25.218 1.00 68.06 321 GLN A O 1
ATOM 2567 N N . PHE A 1 322 ? 29.581 -7.893 -25.016 1.00 68.00 322 PHE A N 1
ATOM 2568 C CA . PHE A 1 322 ? 29.979 -9.294 -25.165 1.00 68.00 322 PHE A CA 1
ATOM 2569 C C . PHE A 1 322 ? 30.352 -9.654 -26.607 1.00 68.00 322 PHE A C 1
ATOM 2571 O O . PHE A 1 322 ? 31.316 -10.390 -26.816 1.00 68.00 322 PHE A O 1
ATOM 2578 N N . ALA A 1 323 ? 29.632 -9.127 -27.598 1.00 64.25 323 ALA A N 1
ATOM 2579 C CA . ALA A 1 323 ? 29.948 -9.342 -29.007 1.00 64.25 323 ALA A CA 1
ATOM 2580 C C . ALA A 1 323 ? 31.331 -8.774 -29.374 1.00 64.25 323 ALA A C 1
ATOM 2582 O O . ALA A 1 323 ? 32.112 -9.453 -30.044 1.00 64.25 323 ALA A O 1
ATOM 2583 N N . ASP A 1 324 ? 31.671 -7.590 -28.858 1.00 59.91 324 ASP A N 1
ATOM 2584 C CA . ASP A 1 324 ? 32.969 -6.948 -29.089 1.00 59.91 324 ASP A CA 1
ATOM 2585 C C . ASP A 1 324 ? 34.130 -7.660 -28.371 1.00 59.91 324 ASP A C 1
ATOM 2587 O O . ASP A 1 324 ? 35.265 -7.649 -28.851 1.00 59.91 324 ASP A O 1
ATOM 2591 N N . SER A 1 325 ? 33.869 -8.337 -27.246 1.00 58.34 325 SER A N 1
ATOM 2592 C CA . SER A 1 325 ? 34.902 -9.041 -26.468 1.00 58.34 325 SER A CA 1
ATOM 2593 C C . SER A 1 325 ? 35.170 -10.489 -26.911 1.00 58.34 325 SER A C 1
ATOM 2595 O O . SER A 1 325 ? 36.199 -11.052 -26.532 1.00 58.34 325 SER A O 1
ATOM 2597 N N . GLN A 1 326 ? 34.313 -11.100 -27.743 1.00 51.06 326 GLN A N 1
ATOM 2598 C CA . GLN A 1 326 ? 34.420 -12.517 -28.139 1.00 51.06 326 GLN A CA 1
ATOM 2599 C C . GLN A 1 326 ? 34.931 -12.809 -29.564 1.00 51.06 326 GLN A C 1
ATOM 2601 O O . GLN A 1 326 ? 34.835 -13.954 -30.012 1.00 51.06 326 GLN A O 1
ATOM 2606 N N . TRP A 1 327 ? 35.570 -11.856 -30.256 1.00 46.59 327 TRP A N 1
ATOM 2607 C CA . TRP A 1 327 ? 36.249 -12.147 -31.535 1.00 46.59 327 TRP A CA 1
ATOM 2608 C C . TRP A 1 327 ? 37.785 -12.066 -31.523 1.00 46.59 327 TRP A C 1
ATOM 2610 O O . TRP A 1 327 ? 38.413 -12.363 -32.537 1.00 46.59 327 TRP A O 1
ATOM 2620 N N . ASP A 1 328 ? 38.434 -11.821 -30.382 1.00 45.84 328 ASP A N 1
ATOM 2621 C CA . ASP A 1 328 ? 39.903 -11.934 -30.279 1.00 45.84 328 ASP A CA 1
ATOM 2622 C C . ASP A 1 328 ? 40.370 -13.385 -30.009 1.00 45.84 328 ASP A C 1
ATOM 2624 O O . ASP A 1 328 ? 41.343 -13.658 -29.304 1.00 45.84 328 ASP A O 1
ATOM 2628 N N . MET A 1 329 ? 39.662 -14.371 -30.580 1.00 38.88 329 MET A N 1
ATOM 2629 C CA . MET A 1 329 ? 40.184 -15.732 -30.699 1.00 38.88 329 MET A CA 1
ATOM 2630 C C . MET A 1 329 ? 41.151 -15.785 -31.880 1.00 38.88 329 MET A C 1
ATOM 2632 O O . MET A 1 329 ? 40.769 -16.084 -33.008 1.00 38.88 329 MET A O 1
ATOM 2636 N N . GLY A 1 330 ? 42.405 -15.471 -31.550 1.00 40.38 330 GLY A N 1
ATOM 2637 C CA . GLY A 1 330 ? 43.662 -15.818 -32.207 1.00 40.38 330 GLY A CA 1
ATOM 2638 C C . GLY A 1 330 ? 43.610 -16.386 -33.624 1.00 40.38 330 GLY A C 1
ATOM 2639 O O . GLY A 1 330 ? 43.009 -17.426 -33.889 1.00 40.38 330 GLY A O 1
ATOM 2640 N N . HIS A 1 331 ? 44.392 -15.750 -34.501 1.00 38.84 331 HIS A N 1
ATOM 2641 C CA . HIS A 1 331 ? 45.049 -16.361 -35.656 1.00 38.84 331 HIS A CA 1
ATOM 2642 C C . HIS A 1 331 ? 44.989 -17.899 -35.651 1.00 38.84 331 HIS A C 1
ATOM 2644 O O . HIS A 1 331 ? 45.788 -18.561 -34.987 1.00 38.84 331 HIS A O 1
ATOM 2650 N N . ARG A 1 332 ? 44.074 -18.485 -36.434 1.00 35.53 332 ARG A N 1
ATOM 2651 C CA . ARG A 1 332 ? 44.215 -19.887 -36.837 1.00 35.53 332 ARG A CA 1
ATOM 2652 C C . ARG A 1 332 ? 45.497 -19.985 -37.668 1.00 35.53 332 ARG A C 1
ATOM 2654 O O . ARG A 1 332 ? 45.569 -19.315 -38.701 1.00 35.53 332 ARG A O 1
ATOM 2661 N N . PRO A 1 333 ? 46.487 -20.818 -37.302 1.00 38.06 333 PRO A N 1
ATOM 2662 C CA . PRO A 1 333 ? 47.471 -21.250 -38.276 1.00 38.06 333 PRO A CA 1
ATOM 2663 C C . PRO A 1 333 ? 46.702 -21.987 -39.372 1.00 38.06 333 PRO A C 1
ATOM 2665 O O . PRO A 1 333 ? 45.851 -22.831 -39.082 1.00 38.06 333 PRO A O 1
ATOM 2668 N N . SER A 1 334 ? 46.967 -21.639 -40.625 1.00 37.12 334 SER A N 1
ATOM 2669 C CA . SER A 1 334 ? 46.482 -22.383 -41.780 1.00 37.12 334 SER A CA 1
ATOM 2670 C C . SER A 1 334 ? 46.801 -23.865 -41.599 1.00 37.12 334 SER A C 1
ATOM 2672 O O . SER A 1 334 ? 47.968 -24.254 -41.616 1.00 37.12 334 SER A O 1
ATOM 2674 N N . LEU A 1 335 ? 45.763 -24.684 -41.439 1.00 37.44 335 LEU A N 1
ATOM 2675 C CA . LEU A 1 335 ? 45.837 -26.112 -41.718 1.00 37.44 335 LEU A CA 1
ATOM 2676 C C . LEU A 1 335 ? 46.135 -26.242 -43.214 1.00 37.44 335 LEU A C 1
ATOM 2678 O O . LEU A 1 335 ? 45.240 -26.121 -44.048 1.00 37.44 335 LEU A O 1
ATOM 2682 N N . GLN A 1 336 ? 47.416 -26.406 -43.545 1.00 36.28 336 GLN A N 1
ATOM 2683 C CA . GLN A 1 336 ? 47.824 -26.936 -44.837 1.00 36.28 336 GLN A CA 1
ATOM 2684 C C . GLN A 1 336 ? 47.346 -28.388 -44.888 1.00 36.28 336 GLN A C 1
ATOM 2686 O O . GLN A 1 336 ? 47.807 -29.229 -44.118 1.00 36.28 336 GLN A O 1
ATOM 2691 N N . ALA A 1 337 ? 46.365 -28.641 -45.748 1.00 39.69 337 ALA A N 1
ATOM 2692 C CA . ALA A 1 337 ? 46.094 -29.973 -46.255 1.00 39.69 337 ALA A CA 1
ATOM 2693 C C . ALA A 1 337 ? 47.114 -30.259 -47.369 1.00 39.69 337 ALA A C 1
ATOM 2695 O O . ALA A 1 337 ? 47.273 -29.407 -48.240 1.00 39.69 337 ALA A O 1
ATOM 2696 N N . GLU A 1 338 ? 47.788 -31.405 -47.225 1.00 36.59 338 GLU A N 1
ATOM 2697 C CA . GLU A 1 338 ? 48.681 -32.148 -48.143 1.00 36.59 338 GLU A CA 1
ATOM 2698 C C . GLU A 1 338 ? 49.365 -31.422 -49.312 1.00 36.59 338 GLU A C 1
ATOM 2700 O O . GLU A 1 338 ? 48.684 -30.963 -50.257 1.00 36.59 338 GLU A O 1
#

Foldseek 3Di:
DPPDDPPPQPAKWKKKWKDAPRHTPDIEIPECDDDPPPPVHHYRQPCVQWDWDDQPPKIWIWGDDPVQQKIKIWIKGQLCFFPCLPSNPDPKMKIDIDMDHPDPGDMDMKMKMKGWLDPSDPCQLQAPKDKDWDWDDDPNKIKTWMWTFRDDPPDTDIKIWMAIDDPVDDWDWDWPDPDDSHITMTMTIHITITDDPPPCVVVSVVSVCVVLVVVVVPPVDDPVRSRCVRVVCVCVPVQQKDFDADDPPCDVVNLQAPPNDDCPVLVVLCNVGNAIWGAPHPVGRDICPPVSCVVVVCCCCVGPVSNSSNSVSVVVSVVVVVVVVPPPPDDDDDPDDD

Radius of gyration: 25.69 Å; Cα contacts (8 Å, |Δi|>4): 538; chains: 1; bounding box: 78×58×76 Å